Protein 3G46 (pdb70)

GO terms:
  GO:0042802 identical protein binding (F, IPI)

Organism: Anadara inaequivalvis (NCBI:txid2784303)

InterPro domains:
  IPR000971 Globin [PF00042] (36-146)
  IPR000971 Globin [PS01033] (9-146)
  IPR009050 Globin-like superfamily [SSF46458] (4-146)
  IPR012292 Globin/Protoglobin [G3DSA:1.10.490.10] (1-146)
  IPR044399 Myoglobin-like, M family globin domain [cd01040] (18-146)
  IPR050532 Globin-like Oxygen Transporters [PTHR46458] (8-143)

Foldseek 3Di:
DCLLVLLVVCDPVLLVLLVVLCVPLVVCQQVLLLLLVVVLCVVPVVCVVLVPVQPDSPVGSVRPSSSVVSSVVSVLSVLLSVCSVPSVSNLVSLLVVLVVVVVSVAALVNLLSSLVSVQVSSVVVPHHPSSSVSVSSSSVSSNVND/DALLVLLVPQDPVLLVLLVVLCVPLVVCQQVLLLLLQCVLCVPPVVCVVLVCVQPDSNPTSPRVSSSVVSSVVSVLSVQLSVCSVPSVSNLVSLLVVLVVQVVSVQALVNLLSSLVSVQVSSVVVPNHDVSSVSVSSSSVSSNSND

Structure (mmCIF, N/CA/C/O backbone):
data_3G46
#
_entry.id   3G46
#
_cell.length_a   92.536
_cell.length_b   43.487
_cell.length_c   82.853
_cell.angle_alpha   90.00
_cell.angle_beta   122.25
_cell.angle_gamma   90.00
#
_symmetry.space_group_name_H-M   'C 1 2 1'
#
loop_
_entity.id
_entity.type
_entity.pdbx_description
1 polymer Globin-1
2 non-polymer 'PROTOPORPHYRIN IX CONTAINING FE'
3 non-polymer 'CARBON MONOXIDE'
4 non-polymer XENON
5 water water
#
loop_
_atom_site.group_PDB
_atom_site.id
_atom_site.type_symbol
_atom_site.label_atom_id
_atom_site.label_alt_id
_atom_site.label_comp_id
_atom_site.label_asym_id
_atom_site.label_entity_id
_atom_site.label_seq_id
_atom_site.pdbx_PDB_ins_code
_atom_site.Cartn_x
_atom_site.Cartn_y
_atom_site.Cartn_z
_atom_site.occupancy
_atom_site.B_iso_or_equiv
_atom_site.auth_seq_id
_atom_site.auth_comp_id
_atom_site.auth_asym_id
_atom_site.auth_atom_id
_atom_site.pdbx_PDB_model_num
ATOM 1 N N . PRO A 1 1 ? 40.416 -23.452 18.744 1.00 25.96 1 PRO A N 1
ATOM 2 C CA . PRO A 1 1 ? 40.207 -22.310 19.642 1.00 22.32 1 PRO A CA 1
ATOM 3 C C . PRO A 1 1 ? 39.583 -22.746 20.968 1.00 19.19 1 PRO A C 1
ATOM 4 O O . PRO A 1 1 ? 38.980 -23.814 21.065 1.00 26.24 1 PRO A O 1
ATOM 8 N N . SER A 1 2 ? 39.732 -21.897 21.991 1.00 21.42 2 SER A N 1
ATOM 9 C CA . SER A 1 2 ? 39.124 -22.139 23.307 1.00 22.60 2 SER A CA 1
ATOM 10 C C . SER A 1 2 ? 38.402 -20.921 23.874 1.00 20.60 2 SER A C 1
ATOM 11 O O . SER A 1 2 ? 38.505 -20.575 25.059 1.00 26.30 2 SER A O 1
ATOM 14 N N . VAL A 1 3 ? 37.634 -20.221 23.055 1.00 20.26 3 VAL A N 1
ATOM 15 C CA . VAL A 1 3 ? 36.939 -18.987 23.419 1.00 18.29 3 VAL A CA 1
ATOM 16 C C . VAL A 1 3 ? 35.758 -19.195 24.357 1.00 18.02 3 VAL A C 1
ATOM 17 O O . VAL A 1 3 ? 35.541 -18.431 25.311 1.00 19.74 3 VAL A O 1
ATOM 21 N N . TYR A 1 4 ? 34.943 -20.229 24.143 1.00 17.76 4 TYR A N 1
ATOM 22 C CA . TYR A 1 4 ? 33.752 -20.397 24.991 1.00 17.56 4 TYR A CA 1
ATOM 23 C C . TYR A 1 4 ? 34.159 -20.791 26.398 1.00 18.23 4 TYR A C 1
ATOM 24 O O . TYR A 1 4 ? 33.512 -20.404 27.384 1.00 18.91 4 TYR A O 1
ATOM 33 N N A ASP A 1 5 ? 35.221 -21.553 26.628 0.49 17.84 5 ASP A N 1
ATOM 34 N N B ASP A 1 5 ? 35.238 -21.572 26.497 0.51 18.07 5 ASP A N 1
ATOM 35 C CA A ASP A 1 5 ? 35.486 -21.795 28.062 0.49 20.41 5 ASP A CA 1
ATOM 36 C CA B ASP A 1 5 ? 35.859 -21.948 27.769 0.51 14.73 5 ASP A CA 1
ATOM 37 C C A ASP A 1 5 ? 35.998 -20.536 28.736 0.49 19.56 5 ASP A C 1
ATOM 38 C C B ASP A 1 5 ? 36.431 -20.731 28.489 0.51 13.90 5 ASP A C 1
ATOM 39 O O A ASP A 1 5 ? 35.717 -20.282 29.908 0.49 18.04 5 ASP A O 1
ATOM 40 O O B ASP A 1 5 ? 36.389 -20.669 29.720 0.51 13.38 5 ASP A O 1
ATOM 49 N N A ALA A 1 6 ? 36.764 -19.726 27.994 0.49 18.88 6 ALA A N 1
ATOM 50 N N B ALA A 1 6 ? 36.963 -19.737 27.776 0.51 15.97 6 ALA A N 1
ATOM 51 C CA A ALA A 1 6 ? 37.265 -18.481 28.578 0.49 18.06 6 ALA A CA 1
ATOM 52 C CA B ALA A 1 6 ? 37.345 -18.480 28.418 0.51 15.27 6 ALA A CA 1
ATOM 53 C C A ALA A 1 6 ? 36.076 -17.649 29.034 0.49 19.90 6 ALA A C 1
ATOM 54 C C B ALA A 1 6 ? 36.114 -17.759 28.956 0.51 14.66 6 ALA A C 1
ATOM 55 O O A ALA A 1 6 ? 36.049 -17.031 30.099 0.49 15.52 6 ALA A O 1
ATOM 56 O O B ALA A 1 6 ? 36.099 -17.282 30.093 0.51 16.90 6 ALA A O 1
ATOM 59 N N . ALA A 1 7 ? 35.053 -17.653 28.166 1.00 17.21 7 ALA A N 1
ATOM 60 C CA . ALA A 1 7 ? 33.836 -16.958 28.582 1.00 17.65 7 ALA A CA 1
ATOM 61 C C . ALA A 1 7 ? 33.251 -17.630 29.820 1.00 17.48 7 ALA A C 1
ATOM 62 O O . ALA A 1 7 ? 32.664 -16.925 30.639 1.00 17.52 7 ALA A O 1
ATOM 64 N N . ALA A 1 8 ? 33.397 -18.935 29.978 1.00 18.61 8 ALA A N 1
ATOM 65 C CA . ALA A 1 8 ? 32.812 -19.631 31.123 1.00 19.55 8 ALA A CA 1
ATOM 66 C C . ALA A 1 8 ? 33.476 -19.249 32.440 1.00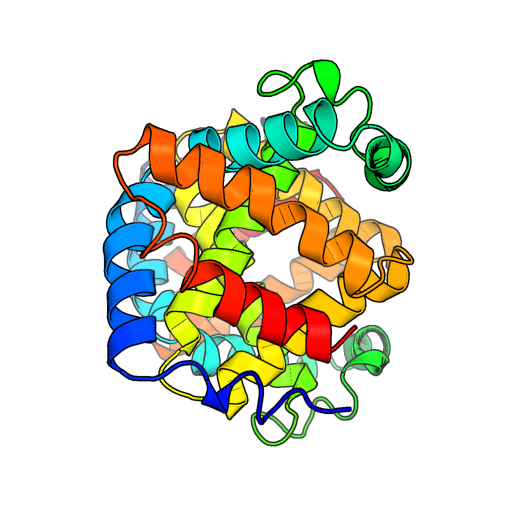 19.56 8 ALA A C 1
ATOM 67 O O . ALA A 1 8 ? 32.956 -19.537 33.524 1.00 22.84 8 ALA A O 1
ATOM 69 N N . GLN A 1 9 ? 34.633 -18.597 32.380 1.00 18.11 9 GLN A N 1
ATOM 70 C CA . GLN A 1 9 ? 35.333 -18.131 33.570 1.00 17.75 9 GLN A CA 1
ATOM 71 C C . GLN A 1 9 ? 34.677 -16.891 34.178 1.00 15.79 9 GLN A C 1
ATOM 72 O O . GLN A 1 9 ? 34.983 -16.476 35.303 1.00 16.43 9 GLN A O 1
ATOM 78 N N . LEU A 1 10 ? 33.760 -16.280 33.430 1.00 15.15 10 LEU A N 1
ATOM 79 C CA . LEU A 1 10 ? 33.051 -15.109 33.964 1.00 13.75 10 LEU A CA 1
ATOM 80 C C . LEU A 1 10 ? 31.865 -15.551 34.822 1.00 15.96 10 LEU A C 1
ATOM 81 O O . LEU A 1 10 ? 30.703 -15.484 34.416 1.00 17.41 10 LEU A O 1
ATOM 86 N N . THR A 1 11 ? 32.212 -16.008 36.020 1.00 16.06 11 THR A N 1
ATOM 87 C CA . THR A 1 11 ? 31.292 -16.423 37.058 1.00 16.59 11 THR A CA 1
ATOM 88 C C . THR A 1 11 ? 30.474 -15.263 37.595 1.00 14.97 11 THR A C 1
ATOM 89 O O . THR A 1 11 ? 30.780 -14.108 37.317 1.00 13.72 11 THR A O 1
ATOM 93 N N . ALA A 1 12 ? 29.432 -15.555 38.377 1.00 15.92 12 ALA A N 1
ATOM 94 C CA . ALA A 1 12 ? 28.674 -14.473 39.007 1.00 16.48 12 ALA A CA 1
ATOM 95 C C . ALA A 1 12 ? 29.574 -13.522 39.784 1.00 14.59 12 ALA A C 1
ATOM 96 O O . ALA A 1 12 ? 29.393 -12.302 39.710 1.00 14.86 12 ALA A O 1
ATOM 98 N N . ASP A 1 13 ? 30.553 -14.022 40.537 1.00 15.53 13 ASP A N 1
ATOM 99 C CA . ASP A 1 13 ? 31.404 -13.139 41.334 1.00 15.03 13 ASP A CA 1
ATOM 100 C C . ASP A 1 13 ? 32.265 -12.251 40.437 1.00 13.74 13 ASP A C 1
ATOM 101 O O . ASP A 1 13 ? 32.432 -11.065 40.717 1.00 13.88 13 ASP A O 1
ATOM 106 N N . VAL A 1 14 ? 32.806 -12.818 39.370 1.00 13.48 14 VAL A N 1
ATOM 107 C CA . VAL A 1 14 ? 33.615 -12.045 38.425 1.00 12.55 14 VAL A CA 1
ATOM 108 C C . VAL A 1 14 ? 32.757 -10.993 37.729 1.00 11.26 14 VAL A C 1
ATOM 109 O O . VAL A 1 14 ? 33.170 -9.833 37.608 1.00 12.13 14 VAL A O 1
ATOM 113 N N . LYS A 1 15 ? 31.569 -11.366 37.267 1.00 11.49 15 LYS A N 1
ATOM 114 C CA . LYS A 1 15 ? 30.680 -10.408 36.609 1.00 11.69 15 LYS A CA 1
ATOM 115 C C . LYS A 1 15 ? 30.349 -9.246 37.539 1.00 11.83 15 LYS A C 1
ATOM 116 O O . LYS A 1 15 ? 30.315 -8.093 37.096 1.00 11.89 15 LYS A O 1
ATOM 122 N N . LYS A 1 16 ? 30.092 -9.558 38.813 1.00 12.47 16 LYS A N 1
ATOM 123 C CA . LYS A 1 16 ? 29.759 -8.487 39.756 1.00 12.99 16 LYS A CA 1
ATOM 124 C C . LYS A 1 16 ? 30.930 -7.527 39.903 1.00 12.64 16 LYS A C 1
ATOM 125 O O . LYS A 1 16 ? 30.757 -6.301 39.920 1.00 13.34 16 LYS A O 1
ATOM 131 N N . ASP A 1 17 ? 32.150 -8.062 40.010 1.00 12.44 17 ASP A N 1
ATOM 132 C CA . ASP A 1 17 ? 33.308 -7.179 40.126 1.00 12.59 17 ASP A CA 1
ATOM 133 C C . ASP A 1 17 ? 33.507 -6.333 38.872 1.00 11.05 17 ASP A C 1
ATOM 134 O O . ASP A 1 17 ? 33.889 -5.151 38.965 1.00 11.28 17 ASP A O 1
ATOM 139 N N . LEU A 1 18 ? 33.270 -6.889 37.688 1.00 10.74 18 LEU A N 1
ATOM 140 C CA . LEU A 1 18 ? 33.308 -6.117 36.446 1.00 10.55 18 LEU A CA 1
ATOM 141 C C . LEU A 1 18 ? 32.278 -4.999 36.450 1.00 10.14 18 LEU A C 1
ATOM 142 O O . LEU A 1 18 ? 32.601 -3.851 36.128 1.00 10.44 18 LEU A O 1
ATOM 147 N N . ARG A 1 19 ? 31.034 -5.318 36.817 1.00 10.54 19 ARG A N 1
ATOM 148 C CA . ARG A 1 19 ? 29.992 -4.291 36.807 1.00 11.12 19 ARG A CA 1
ATOM 149 C C . ARG A 1 19 ? 30.269 -3.198 37.828 1.00 11.65 19 ARG A C 1
ATOM 150 O O . ARG A 1 19 ? 30.079 -2.012 37.558 1.00 12.17 19 ARG A O 1
ATOM 165 N N . ASP A 1 20 ? 30.724 -3.579 39.023 1.00 12.09 20 ASP A N 1
ATOM 166 C CA . ASP A 1 20 ? 30.911 -2.619 40.109 1.00 12.76 20 ASP A CA 1
ATOM 167 C C . ASP A 1 20 ? 32.036 -1.653 39.770 1.00 12.18 20 ASP A C 1
ATOM 168 O O . ASP A 1 20 ? 31.955 -0.444 40.000 1.00 13.82 20 ASP A O 1
ATOM 173 N N . SER A 1 21 ? 33.131 -2.176 39.211 1.00 11.40 21 SER A N 1
ATOM 174 C CA . SER A 1 21 ? 34.221 -1.282 38.803 1.00 11.07 21 SER A CA 1
ATOM 175 C C . SER A 1 21 ? 33.838 -0.499 37.552 1.00 10.60 21 SER A C 1
ATOM 176 O O . SER A 1 21 ? 34.196 0.678 37.448 1.00 11.37 21 SER A O 1
ATOM 179 N N . TRP A 1 22 ? 33.136 -1.094 36.597 1.00 10.89 22 TRP A N 1
ATOM 180 C CA . TRP A 1 22 ? 32.742 -0.339 35.405 1.00 10.79 22 TRP A CA 1
ATOM 181 C C . TRP A 1 22 ? 31.826 0.829 35.741 1.00 10.65 22 TRP A C 1
ATOM 182 O O . TRP A 1 22 ? 31.864 1.856 35.063 1.00 11.06 22 TRP A O 1
ATOM 193 N N . LYS A 1 23 ? 31.005 0.693 36.784 1.00 12.23 23 LYS A N 1
ATOM 194 C CA . LYS A 1 23 ? 30.145 1.822 37.159 1.00 12.70 23 LYS A CA 1
ATOM 195 C C . LYS A 1 23 ? 30.945 3.099 37.373 1.00 12.22 23 LYS A C 1
ATOM 196 O O . LYS A 1 23 ? 30.533 4.199 37.046 1.00 13.99 23 LYS A O 1
ATOM 202 N N . VAL A 1 24 ? 32.139 2.933 37.949 1.00 11.92 24 VAL A N 1
ATOM 203 C CA . VAL A 1 24 ? 33.033 4.077 38.143 1.00 12.41 24 VAL A CA 1
ATOM 204 C C . VAL A 1 24 ? 33.857 4.360 36.892 1.00 11.66 24 VAL A C 1
ATOM 205 O O . VAL A 1 24 ? 33.873 5.500 36.409 1.00 12.90 24 VAL A O 1
ATOM 209 N N . ILE A 1 25 ? 34.549 3.375 36.330 1.00 11.75 25 ILE A N 1
ATOM 210 C CA . ILE A 1 25 ? 35.439 3.672 35.205 1.00 12.41 25 ILE A CA 1
ATOM 211 C C . ILE A 1 25 ? 34.655 4.181 34.002 1.00 11.80 25 ILE A C 1
ATOM 212 O O . ILE A 1 25 ? 35.078 5.124 33.328 1.00 12.34 25 ILE A O 1
ATOM 217 N N . GLY A 1 26 ? 33.505 3.579 33.718 1.00 12.01 26 GLY A N 1
ATOM 218 C CA . GLY A 1 26 ? 32.743 3.988 32.542 1.00 13.21 26 GLY A CA 1
ATOM 219 C C . GLY A 1 26 ? 31.995 5.294 32.718 1.00 14.23 26 GLY A C 1
ATOM 220 O O . GLY A 1 26 ? 31.342 5.768 31.783 1.00 16.98 26 GLY A O 1
ATOM 221 N N . SER A 1 27 ? 32.073 5.902 33.899 1.00 13.94 27 SER A N 1
ATOM 222 C CA . SER A 1 27 ? 31.458 7.209 34.101 1.00 15.65 27 SER A CA 1
ATOM 223 C C . SER A 1 27 ? 32.338 8.329 33.558 1.00 14.54 27 SER A C 1
ATOM 224 O O . SER A 1 27 ? 31.896 9.485 33.519 1.00 17.75 27 SER A O 1
ATOM 227 N N . ASP A 1 28 ? 33.559 8.012 33.143 1.00 13.69 28 ASP A N 1
ATOM 228 C CA . ASP A 1 28 ? 34.413 9.006 32.490 1.00 13.03 28 ASP A CA 1
ATOM 229 C C . ASP A 1 28 ? 35.144 8.317 31.333 1.00 11.80 28 ASP A C 1
ATOM 230 O O . ASP A 1 28 ? 36.327 7.995 31.384 1.00 12.41 28 ASP A O 1
ATOM 235 N N . LYS A 1 29 ? 34.384 8.080 30.258 1.00 12.76 29 LYS A N 1
ATOM 236 C CA . LYS A 1 29 ? 34.951 7.292 29.161 1.00 11.81 29 LYS A CA 1
ATOM 237 C C . LYS A 1 29 ? 36.084 8.034 28.475 1.00 11.64 29 LYS A C 1
ATOM 238 O O . LYS A 1 29 ? 37.112 7.442 28.140 1.00 12.66 29 LYS A O 1
ATOM 244 N N . LYS A 1 30 ? 35.931 9.333 28.245 1.00 12.46 30 LYS A N 1
ATOM 245 C CA . LYS A 1 30 ? 36.986 10.111 27.603 1.00 12.62 30 LYS A CA 1
ATOM 246 C C . LYS A 1 30 ? 38.270 10.108 28.412 1.00 12.15 30 LYS A C 1
ATOM 247 O O . LYS A 1 30 ? 39.364 9.786 27.951 1.00 12.93 30 LYS A O 1
ATOM 253 N N . GLY A 1 31 ? 38.152 10.483 29.685 1.00 12.98 31 GLY A N 1
ATOM 254 C CA . GLY A 1 31 ? 39.311 10.575 30.555 1.00 13.31 31 GLY A CA 1
ATOM 255 C C . GLY A 1 31 ? 39.982 9.241 30.800 1.00 11.68 31 GLY A C 1
ATOM 256 O O . GLY A 1 31 ? 41.210 9.093 30.702 1.00 12.07 31 GLY A O 1
ATOM 257 N N . ASN A 1 32 ? 39.195 8.210 31.136 1.00 11.65 32 ASN A N 1
ATOM 258 C CA . ASN A 1 32 ? 39.787 6.909 31.454 1.00 11.20 32 ASN A CA 1
ATOM 259 C C . ASN A 1 32 ? 40.216 6.178 30.183 1.00 10.78 32 ASN A C 1
ATOM 260 O O . ASN A 1 32 ? 41.182 5.414 30.255 1.00 10.72 32 ASN A O 1
ATOM 265 N N . GLY A 1 33 ? 39.539 6.395 29.068 1.00 10.65 33 GLY A N 1
ATOM 266 C CA . GLY A 1 33 ? 39.997 5.792 27.833 1.00 10.64 33 GLY A CA 1
ATOM 267 C C . GLY A 1 33 ? 41.332 6.336 27.367 1.00 10.12 33 GLY A C 1
ATOM 268 O O . GLY A 1 33 ? 42.234 5.575 26.979 1.00 10.67 33 GLY A O 1
ATOM 269 N N . VAL A 1 34 ? 41.475 7.656 27.398 1.00 10.18 34 VAL A N 1
ATOM 270 C CA . VAL A 1 34 ? 42.770 8.232 27.017 1.00 10.79 34 VAL A CA 1
ATOM 271 C C . VAL A 1 34 ? 43.830 7.801 28.024 1.00 10.64 34 VAL A C 1
ATOM 272 O O . VAL A 1 34 ? 44.953 7.506 27.603 1.00 11.87 34 VAL A O 1
ATOM 276 N N . ALA A 1 35 ? 43.510 7.752 29.318 1.00 11.34 35 ALA A N 1
ATOM 277 C CA . ALA A 1 35 ? 44.498 7.285 30.296 1.00 11.91 35 ALA A CA 1
ATOM 278 C C . ALA A 1 35 ? 44.935 5.855 30.007 1.00 11.70 35 ALA A C 1
ATOM 279 O O . ALA A 1 35 ? 46.111 5.500 30.131 1.00 11.86 35 ALA A O 1
ATOM 281 N N . LEU A 1 36 ? 44.006 4.993 29.614 1.00 11.41 36 LEU A N 1
ATOM 282 C CA . LEU A 1 36 ? 44.359 3.609 29.304 1.00 11.17 36 LEU A CA 1
ATOM 283 C C . LEU A 1 36 ? 45.346 3.573 28.146 1.00 10.54 36 LEU A C 1
ATOM 284 O O . LEU A 1 36 ? 46.351 2.876 28.174 1.00 10.73 36 LEU A O 1
ATOM 293 N N . MET A 1 37 ? 45.063 4.349 27.102 1.00 10.20 37 MET A N 1
ATOM 294 C CA . MET A 1 37 ? 45.943 4.373 25.931 1.00 10.56 37 MET A CA 1
ATOM 295 C C . MET A 1 37 ? 47.292 5.009 26.209 1.00 10.69 37 MET A C 1
ATOM 296 O O . MET A 1 37 ? 48.325 4.462 25.805 1.00 11.54 37 MET A O 1
ATOM 305 N N . THR A 1 38 ? 47.312 6.148 26.889 1.00 11.48 38 THR A N 1
ATOM 306 C CA . THR A 1 38 ? 48.617 6.765 27.154 1.00 12.35 38 THR A CA 1
ATOM 307 C C . THR A 1 38 ? 49.447 5.838 28.030 1.00 11.51 38 THR A C 1
ATOM 308 O O . THR A 1 38 ? 50.669 5.778 27.907 1.00 12.55 38 THR A O 1
ATOM 312 N N . THR A 1 39 ? 48.818 5.088 28.931 1.00 11.70 39 THR A N 1
ATOM 313 C CA . THR A 1 39 ? 49.554 4.152 29.785 1.00 12.20 39 THR A CA 1
ATOM 314 C C . THR A 1 39 ? 50.071 2.976 28.971 1.00 11.89 39 THR A C 1
ATOM 315 O O . THR A 1 39 ? 51.207 2.531 29.139 1.00 13.11 39 THR A O 1
ATOM 319 N N . LEU A 1 40 ? 49.258 2.443 28.073 1.00 11.45 40 LEU A N 1
ATOM 320 C CA . LEU A 1 40 ? 49.730 1.409 27.157 1.00 11.14 40 LEU A CA 1
ATOM 321 C C . LEU A 1 40 ? 50.952 1.889 26.383 1.00 11.33 40 LEU A C 1
ATOM 322 O O . LEU A 1 40 ? 51.951 1.162 26.303 1.00 12.46 40 LEU A O 1
ATOM 327 N N . PHE A 1 41 ? 50.872 3.091 25.815 1.00 11.69 41 PHE A N 1
ATOM 328 C CA . PHE A 1 41 ? 51.984 3.547 24.978 1.00 12.38 41 PHE A CA 1
ATOM 329 C C . PHE A 1 41 ? 53.242 3.805 25.805 1.00 13.53 41 PHE A C 1
ATOM 330 O O . PHE A 1 41 ? 54.339 3.508 25.331 1.00 15.85 41 PHE A O 1
ATOM 338 N N . ALA A 1 42 ? 53.088 4.345 27.002 1.00 15.90 42 ALA A N 1
ATOM 339 C CA . ALA A 1 42 ? 54.234 4.714 27.823 1.00 20.42 42 ALA A CA 1
ATOM 340 C C . ALA A 1 42 ? 54.953 3.468 28.329 1.00 17.72 42 ALA A C 1
ATOM 341 O O . ALA A 1 42 ? 56.177 3.454 28.423 1.00 21.34 42 ALA A O 1
ATOM 343 N N . ASP A 1 43 ? 54.155 2.449 28.645 1.00 16.58 43 ASP A N 1
ATOM 344 C CA . ASP A 1 43 ? 54.734 1.264 29.264 1.00 17.09 43 ASP A CA 1
ATOM 345 C C . ASP A 1 43 ? 55.024 0.161 28.265 1.00 15.53 43 ASP A C 1
ATOM 346 O O . ASP A 1 43 ? 55.702 -0.818 28.581 1.00 15.96 43 ASP A O 1
ATOM 351 N N . ASN A 1 44 ? 54.523 0.277 27.051 1.00 13.53 44 ASN A N 1
ATOM 352 C CA . ASN A 1 44 ? 54.720 -0.721 26.011 1.00 12.50 44 ASN A CA 1
ATOM 353 C C . ASN A 1 44 ? 54.978 -0.014 24.685 1.00 11.54 44 ASN A C 1
ATOM 354 O O . ASN A 1 44 ? 54.206 -0.087 23.740 1.00 11.79 44 ASN A O 1
ATOM 363 N N . GLN A 1 45 ? 56.110 0.691 24.638 1.00 11.93 45 GLN A N 1
ATOM 364 C CA . GLN A 1 45 ? 56.403 1.559 23.504 1.00 12.87 45 GLN A CA 1
ATOM 365 C C . GLN A 1 45 ? 56.509 0.779 22.199 1.00 11.76 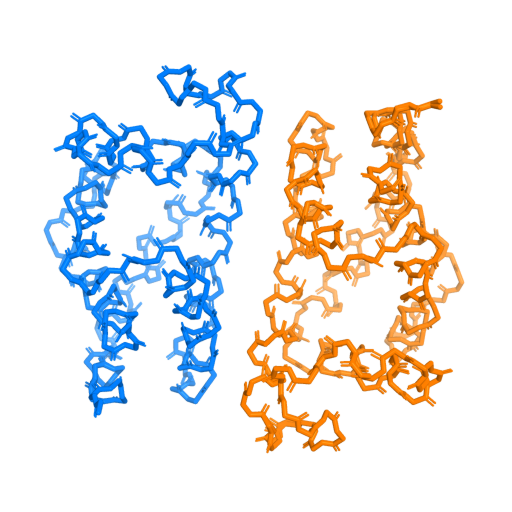45 GLN A C 1
ATOM 366 O O . GLN A 1 45 ? 56.315 1.372 21.136 1.00 13.11 45 GLN A O 1
ATOM 372 N N . GLU A 1 46 ? 56.802 -0.511 22.276 1.00 11.48 46 GLU A N 1
ATOM 373 C CA . GLU A 1 46 ? 56.909 -1.349 21.078 1.00 11.71 46 GLU A CA 1
ATOM 374 C C . GLU A 1 46 ? 55.556 -1.606 20.414 1.00 11.68 46 GLU A C 1
ATOM 375 O O . GLU A 1 46 ? 55.536 -2.236 19.350 1.00 13.42 46 GLU A O 1
ATOM 381 N N . THR A 1 47 ? 54.467 -1.143 21.008 1.00 10.52 47 THR A N 1
ATOM 382 C CA . THR A 1 47 ? 53.153 -1.254 20.406 1.00 11.01 47 THR A CA 1
ATOM 383 C C . THR A 1 47 ? 52.741 0.027 19.677 1.00 10.57 47 THR A C 1
ATOM 384 O O . THR A 1 47 ? 51.745 0.024 18.956 1.00 11.42 47 THR A O 1
ATOM 388 N N . ILE A 1 48 ? 53.481 1.127 19.843 1.00 11.37 48 ILE A N 1
ATOM 389 C CA . ILE A 1 48 ? 53.022 2.407 19.291 1.00 11.63 48 ILE A CA 1
ATOM 390 C C . ILE A 1 48 ? 52.922 2.385 17.774 1.00 11.49 48 ILE A C 1
ATOM 391 O O . ILE A 1 48 ? 52.019 2.994 17.212 1.00 11.88 48 ILE A O 1
ATOM 396 N N . GLY A 1 49 ? 53.839 1.688 17.106 1.00 12.31 49 GLY A N 1
ATOM 397 C CA . GLY A 1 49 ? 53.829 1.628 15.657 1.00 12.23 49 GLY A CA 1
ATOM 398 C C . GLY A 1 49 ? 52.513 1.175 15.060 1.00 11.70 49 GLY A C 1
ATOM 399 O O . GLY A 1 49 ? 52.101 1.611 13.980 1.00 13.80 49 GLY A O 1
ATOM 400 N N . TYR A 1 50 ? 51.811 0.281 15.752 1.00 11.01 50 TYR A N 1
ATOM 401 C CA . TYR A 1 50 ? 50.539 -0.202 15.249 1.00 10.78 50 TYR A CA 1
ATOM 402 C C . TYR A 1 50 ? 49.476 0.887 15.114 1.00 10.77 50 TYR A C 1
ATOM 403 O O . TYR A 1 50 ? 48.529 0.743 14.343 1.00 11.14 50 TYR A O 1
ATOM 412 N N . PHE A 1 51 ? 49.661 1.958 15.884 1.00 10.97 51 PHE A N 1
ATOM 413 C CA . PHE A 1 51 ? 48.678 3.026 15.978 1.00 10.95 51 PHE A CA 1
ATOM 414 C C . PHE A 1 51 ? 48.988 4.221 15.077 1.00 11.82 51 PHE A C 1
ATOM 415 O O . PHE A 1 51 ? 48.485 5.325 15.316 1.00 13.23 51 PHE A O 1
ATOM 423 N N . LYS A 1 52 ? 49.800 4.016 14.047 1.00 12.18 52 LYS A N 1
ATOM 424 C CA . LYS A 1 52 ? 50.235 5.148 13.217 1.00 14.33 52 LYS A CA 1
ATOM 425 C C . LYS A 1 52 ? 49.065 5.917 12.611 1.00 12.99 52 LYS A C 1
ATOM 426 O O . LYS A 1 52 ? 49.278 7.103 12.337 1.00 15.06 52 LYS A O 1
ATOM 432 N N . ARG A 1 53 ? 47.893 5.349 12.394 1.00 12.66 53 ARG A N 1
ATOM 433 C CA . ARG A 1 53 ? 46.786 6.137 11.834 1.00 12.35 53 ARG A CA 1
ATOM 434 C C . ARG A 1 53 ? 46.451 7.308 12.750 1.00 12.80 53 ARG A C 1
ATOM 435 O O . ARG A 1 53 ? 45.979 8.357 12.322 1.00 14.62 53 ARG A O 1
ATOM 443 N N . LEU A 1 54 ? 46.700 7.140 14.049 1.00 12.62 54 LEU A N 1
ATOM 444 C CA . LEU A 1 54 ? 46.286 8.166 15.002 1.00 13.72 54 LEU A CA 1
ATOM 445 C C . LEU A 1 54 ? 47.246 9.338 15.072 1.00 15.04 54 LEU A C 1
ATOM 446 O O . LEU A 1 54 ? 46.976 10.324 15.765 1.00 16.01 54 LEU A O 1
ATOM 451 N N . GLY A 1 55 ? 48.377 9.283 14.376 1.00 15.74 55 GLY A N 1
ATOM 452 C CA . GLY A 1 55 ? 49.353 10.362 14.405 1.00 17.10 55 GLY A CA 1
ATOM 453 C C . GLY A 1 55 ? 50.235 10.320 15.632 1.00 16.78 55 GLY A C 1
ATOM 454 O O . GLY A 1 55 ? 50.704 9.257 16.037 1.00 24.53 55 GLY A O 1
ATOM 455 N N . ASP A 1 56 ? 50.475 11.470 16.245 1.00 18.02 56 ASP A N 1
ATOM 456 C CA . ASP A 1 56 ? 51.408 11.542 17.360 1.00 20.23 56 ASP A CA 1
ATOM 457 C C . ASP A 1 56 ? 50.706 11.266 18.678 1.00 17.23 56 ASP A C 1
ATOM 458 O O . ASP A 1 56 ? 50.111 12.163 19.286 1.00 17.56 56 ASP A O 1
ATOM 463 N N . VAL A 1 57 ? 50.766 10.020 19.140 1.00 17.01 57 VAL A N 1
ATOM 464 C CA . VAL A 1 57 ? 49.970 9.647 20.315 1.00 16.19 57 VAL A CA 1
ATOM 465 C C . VAL A 1 57 ? 50.555 10.240 21.595 1.00 15.15 57 VAL A C 1
ATOM 466 O O . VAL A 1 57 ? 49.862 10.241 22.615 1.00 16.54 57 VAL A O 1
ATOM 470 N N . SER A 1 58 ? 51.791 10.742 21.551 1.00 16.38 58 SER A N 1
ATOM 471 C CA . SER A 1 58 ? 52.365 11.397 22.730 1.00 18.57 58 SER A CA 1
ATOM 472 C C . SER A 1 58 ? 51.559 12.633 23.126 1.00 16.23 58 SER A C 1
ATOM 473 O O . SER A 1 58 ? 51.653 13.132 24.249 1.00 18.97 58 SER A O 1
ATOM 476 N N . GLN A 1 59 ? 50.750 13.167 22.208 1.00 18.67 59 GLN A N 1
ATOM 477 C CA . GLN A 1 59 ? 49.941 14.340 22.487 1.00 17.06 59 GLN A CA 1
ATOM 478 C C . GLN A 1 59 ? 48.737 14.063 23.381 1.00 16.20 59 GLN A C 1
ATOM 479 O O . GLN A 1 59 ? 48.115 14.998 23.887 1.00 16.79 59 GLN A O 1
ATOM 485 N N . GLY A 1 60 ? 48.373 12.811 23.602 1.00 15.18 60 GLY A N 1
ATOM 486 C CA . GLY A 1 60 ? 47.302 12.486 24.533 1.00 15.42 60 GLY A CA 1
ATOM 487 C C . GLY A 1 60 ? 45.966 13.091 24.143 1.00 15.95 60 GLY A C 1
ATOM 488 O O . GLY A 1 60 ? 45.551 12.987 22.988 1.00 15.41 60 GLY A O 1
ATOM 489 N N . MET A 1 61 ? 45.289 13.712 25.098 1.00 17.24 61 MET A N 1
ATOM 490 C CA . MET A 1 61 ? 43.918 14.193 24.966 1.00 16.71 61 MET A CA 1
ATOM 491 C C . MET A 1 61 ? 43.739 15.232 23.870 1.00 17.57 61 MET A C 1
ATOM 492 O O . MET A 1 61 ? 42.656 15.405 23.307 1.00 19.06 61 MET A O 1
ATOM 497 N N . ALA A 1 62 ? 44.822 15.939 23.562 1.00 16.10 62 ALA A N 1
ATOM 498 C CA . ALA A 1 62 ? 44.813 17.011 22.585 1.00 18.26 62 ALA A CA 1
ATOM 499 C C . ALA A 1 62 ? 44.817 16.455 21.163 1.00 17.36 62 ALA A C 1
ATOM 500 O O . ALA A 1 62 ? 44.520 17.178 20.213 1.00 25.40 62 ALA A O 1
ATOM 502 N N . ASN A 1 63 ? 45.153 15.179 21.018 1.00 15.75 63 ASN A N 1
ATOM 503 C CA . ASN A 1 63 ? 45.115 14.510 19.724 1.00 14.79 63 ASN A CA 1
ATOM 504 C C . ASN A 1 63 ? 43.706 14.007 19.446 1.00 14.07 63 ASN A C 1
ATOM 505 O O . ASN A 1 63 ? 43.238 13.061 20.080 1.00 14.35 63 ASN A O 1
ATOM 510 N N . ASP A 1 64 ? 43.023 14.638 18.501 1.00 14.62 64 ASP A N 1
ATOM 511 C CA . ASP A 1 64 ? 41.624 14.350 18.223 1.00 14.48 64 ASP A CA 1
ATOM 512 C C . ASP A 1 64 ? 41.409 12.901 17.796 1.00 13.16 64 ASP A C 1
ATOM 513 O O . ASP A 1 64 ? 40.464 12.247 18.230 1.00 12.49 64 ASP A O 1
ATOM 518 N N . LYS A 1 65 ? 42.285 12.378 16.926 1.00 13.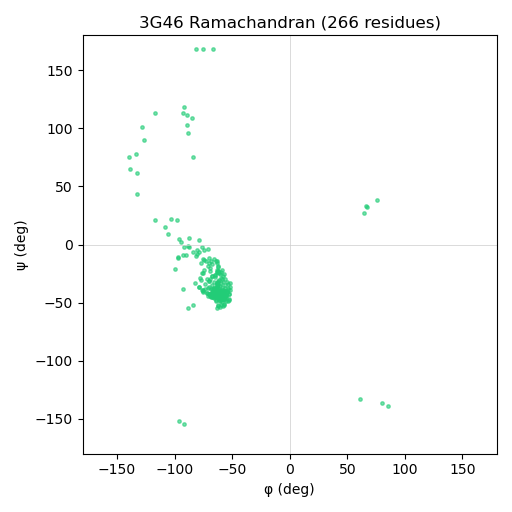33 65 LYS A N 1
ATOM 519 C CA . LYS A 1 65 ? 42.100 10.982 16.507 1.00 13.03 65 LYS A CA 1
ATOM 520 C C . LYS A 1 65 ? 42.326 10.049 17.692 1.00 11.26 65 LYS A C 1
ATOM 521 O O . LYS A 1 65 ? 41.605 9.059 17.840 1.00 11.41 65 LYS A O 1
ATOM 527 N N . LEU A 1 66 ? 43.304 10.337 18.531 1.00 11.84 66 LEU A N 1
ATOM 528 C CA . LEU A 1 66 ? 43.474 9.479 19.705 1.00 11.37 66 LEU A CA 1
ATOM 529 C C . LEU A 1 66 ? 42.269 9.582 20.631 1.00 10.84 66 LEU A C 1
ATOM 530 O O . LEU A 1 66 ? 41.826 8.569 21.187 1.00 10.75 66 LEU A O 1
ATOM 535 N N . ARG A 1 67 ? 41.739 10.796 20.802 1.00 11.48 67 ARG A N 1
ATOM 536 C CA . ARG A 1 67 ? 40.566 10.937 21.671 1.00 11.70 67 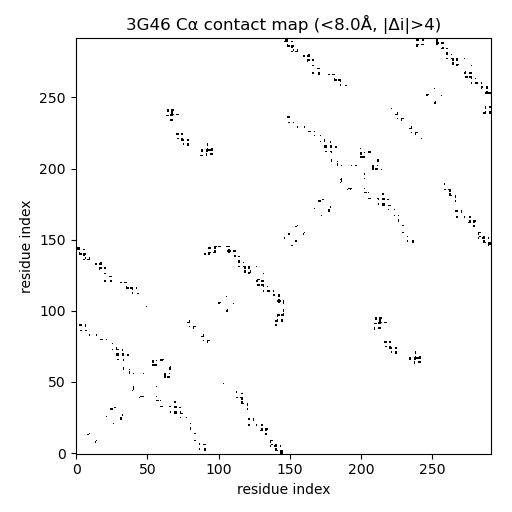ARG A CA 1
ATOM 537 C C . ARG A 1 67 ? 39.376 10.162 21.111 1.00 10.41 67 ARG A C 1
ATOM 538 O O . ARG A 1 67 ? 38.671 9.474 21.848 1.00 11.49 67 ARG A O 1
ATOM 546 N N . GLY A 1 68 ? 39.120 10.253 19.805 1.00 10.84 68 GLY A N 1
ATOM 547 C CA . GLY A 1 68 ? 38.023 9.529 19.184 1.00 10.65 68 GLY A CA 1
ATOM 548 C C . GLY A 1 68 ? 38.174 8.022 19.313 1.00 10.18 68 GLY A C 1
ATOM 549 O O . GLY A 1 68 ? 37.237 7.296 19.617 1.00 10.61 68 GLY A O 1
ATOM 550 N N . HIS A 1 69 ? 39.398 7.543 19.075 1.00 9.44 69 HIS A N 1
ATOM 551 C CA . HIS A 1 69 ? 39.726 6.143 19.254 1.00 9.23 69 HIS A CA 1
ATOM 552 C C . HIS A 1 69 ? 39.451 5.687 20.683 1.00 9.01 69 HIS A C 1
ATOM 553 O O . HIS A 1 69 ? 38.876 4.635 20.949 1.00 9.30 69 HIS A O 1
ATOM 560 N N . SER A 1 70 ? 39.911 6.501 21.642 1.00 9.06 70 SER A N 1
ATOM 561 C CA . SER A 1 70 ? 39.883 6.127 23.041 1.00 9.71 70 SER A CA 1
ATOM 562 C C . SER A 1 70 ? 38.460 6.075 23.601 1.00 9.68 70 SER A C 1
ATOM 563 O O . SER A 1 70 ? 38.092 5.164 24.331 1.00 10.25 70 SER A O 1
ATOM 566 N N . ILE A 1 71 ? 37.673 7.081 23.238 1.00 10.10 71 ILE A N 1
ATOM 567 C CA . ILE A 1 71 ? 36.251 7.049 23.599 1.00 10.20 71 ILE A CA 1
ATOM 568 C C . ILE A 1 71 ? 35.592 5.797 23.031 1.00 9.58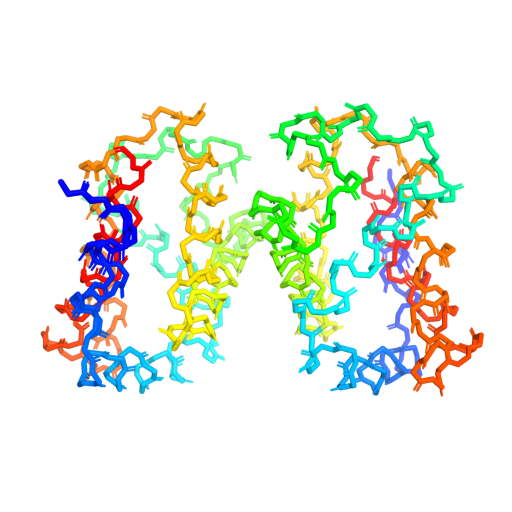 71 ILE A C 1
ATOM 569 O O . ILE A 1 71 ? 34.856 5.088 23.714 1.00 10.26 71 ILE A O 1
ATOM 574 N N . THR A 1 72 ? 35.858 5.518 21.749 1.00 9.66 72 THR A N 1
ATOM 575 C CA . THR A 1 72 ? 35.218 4.375 21.099 1.00 9.61 72 THR A CA 1
ATOM 576 C C . THR A 1 72 ? 35.646 3.060 21.743 1.00 9.27 72 THR A C 1
ATOM 577 O O . THR A 1 72 ? 34.826 2.140 21.876 1.00 9.72 72 THR A O 1
ATOM 581 N N . LEU A 1 73 ? 36.913 2.956 22.153 1.00 8.98 73 LEU A N 1
ATOM 582 C CA . LEU A 1 73 ? 37.365 1.760 22.876 1.00 8.93 73 LEU A CA 1
ATOM 583 C C . LEU A 1 73 ? 36.541 1.530 24.138 1.00 8.52 73 LEU A C 1
ATOM 584 O O . LEU A 1 73 ? 36.210 0.390 24.485 1.00 9.08 73 LEU A O 1
ATOM 589 N N . MET A 1 74 ? 36.222 2.618 24.836 1.00 8.82 74 MET A N 1
ATOM 590 C CA . MET A 1 74 ? 35.432 2.465 26.061 1.00 8.86 74 MET A CA 1
ATOM 591 C C . MET A 1 74 ? 34.015 1.992 25.771 1.00 8.90 74 MET A C 1
ATOM 592 O O . MET A 1 74 ? 33.402 1.343 26.641 1.00 9.88 74 MET A O 1
ATOM 597 N N . TYR A 1 75 ? 33.466 2.270 24.596 1.00 9.07 75 TYR A N 1
ATOM 598 C CA . TYR A 1 75 ? 32.172 1.702 24.213 1.00 9.33 75 TYR A CA 1
ATOM 599 C C . TYR A 1 75 ? 32.291 0.238 23.818 1.00 9.10 75 TYR A C 1
ATOM 600 O O . TYR A 1 75 ? 31.290 -0.479 23.930 1.00 9.73 75 TYR A O 1
ATOM 609 N N . ALA A 1 76 ? 33.454 -0.233 23.379 1.00 8.82 76 ALA A N 1
ATOM 610 C CA . ALA A 1 76 ? 33.641 -1.680 23.256 1.00 8.70 76 ALA A CA 1
ATOM 611 C C . ALA A 1 76 ? 33.539 -2.346 24.625 1.00 8.37 76 ALA A C 1
ATOM 612 O O . ALA A 1 76 ? 32.894 -3.377 24.794 1.00 9.01 76 ALA A O 1
ATOM 614 N N . LEU A 1 77 ? 34.190 -1.736 25.620 1.00 8.80 77 LEU A N 1
ATOM 615 C CA . LEU A 1 77 ? 34.080 -2.280 26.986 1.00 8.90 77 LEU A CA 1
ATOM 616 C C . LEU A 1 77 ? 32.646 -2.216 27.502 1.00 9.49 77 LEU A C 1
ATOM 617 O O . LEU A 1 77 ? 32.173 -3.175 28.123 1.00 10.19 77 LEU A O 1
ATOM 622 N N . GLN A 1 78 ? 31.942 -1.116 27.256 1.00 9.64 78 GLN A N 1
ATOM 623 C CA . GLN A 1 78 ? 30.542 -1.011 27.649 1.00 9.90 78 GLN A CA 1
ATOM 624 C C . GLN A 1 78 ? 29.703 -2.140 27.065 1.00 9.53 78 GLN A C 1
ATOM 625 O O . GLN A 1 78 ? 28.866 -2.759 27.726 1.00 10.35 78 GLN A O 1
ATOM 631 N N . ASN A 1 79 ? 29.943 -2.399 25.779 1.00 9.09 79 ASN A N 1
ATOM 632 C CA . ASN A 1 79 ? 29.284 -3.478 25.047 1.00 9.22 79 ASN A CA 1
ATOM 633 C C . ASN A 1 79 ? 29.543 -4.798 25.759 1.00 9.11 79 ASN A C 1
ATOM 634 O O . ASN A 1 79 ? 28.607 -5.554 26.075 1.00 9.66 79 ASN A O 1
ATOM 639 N N . PHE A 1 80 ? 30.814 -5.113 26.040 1.00 9.02 80 PHE A N 1
ATOM 640 C CA . 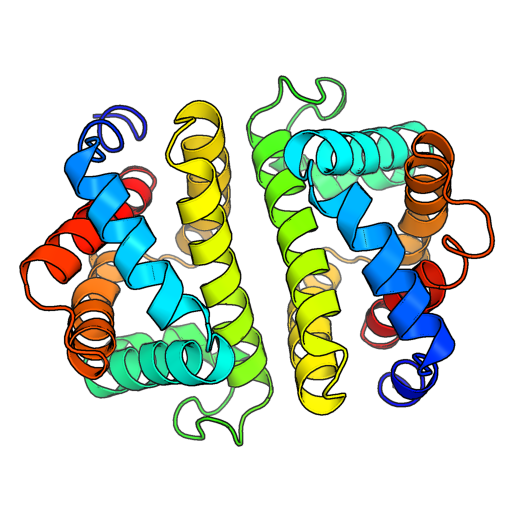PHE A 1 80 ? 31.091 -6.367 26.739 1.00 9.46 80 PHE A CA 1
ATOM 641 C C . PHE A 1 80 ? 30.360 -6.483 28.075 1.00 9.91 80 PHE A C 1
ATOM 642 O O . PHE A 1 80 ? 29.762 -7.521 28.384 1.00 10.68 80 PHE A O 1
ATOM 650 N N . ILE A 1 81 ? 30.403 -5.424 28.875 1.00 10.04 81 ILE A N 1
ATOM 651 C CA . ILE A 1 81 ? 29.714 -5.436 30.167 1.00 10.85 81 ILE A CA 1
ATOM 652 C C . ILE A 1 81 ? 28.229 -5.708 29.977 1.00 11.27 81 ILE A C 1
ATOM 653 O O . ILE A 1 81 ? 27.625 -6.488 30.712 1.00 12.96 81 ILE A O 1
ATOM 658 N N . ASP A 1 82 ? 27.618 -5.071 28.986 1.00 10.80 82 ASP A N 1
ATOM 659 C CA . ASP A 1 82 ? 26.189 -5.245 28.764 1.00 12.29 82 ASP A CA 1
ATOM 660 C C . ASP A 1 82 ? 25.850 -6.646 28.254 1.00 13.24 82 ASP A C 1
ATOM 661 O O . ASP A 1 82 ? 24.687 -7.036 28.396 1.00 18.03 82 ASP A O 1
ATOM 666 N N . GLN A 1 83 ? 26.797 -7.393 27.690 1.00 12.35 83 GLN A N 1
ATOM 667 C CA . GLN A 1 83 ? 26.534 -8.741 27.203 1.00 13.90 83 GLN A CA 1
ATOM 668 C C . GLN A 1 83 ? 26.902 -9.843 28.195 1.00 14.77 83 GLN A C 1
ATOM 669 O O . GLN A 1 83 ? 26.818 -11.028 27.865 1.00 17.54 83 GLN A O 1
ATOM 675 N N . LEU A 1 84 ? 27.317 -9.522 29.411 1.00 16.34 84 LEU A N 1
ATOM 676 C CA . LEU A 1 84 ? 27.812 -10.577 30.299 1.00 20.00 84 LEU A CA 1
ATOM 677 C C . LEU A 1 84 ? 26.760 -11.635 30.626 1.00 26.13 84 LEU A C 1
ATOM 678 O O . LEU A 1 84 ? 27.150 -12.766 30.955 1.00 35.39 84 LEU A O 1
ATOM 683 N N . ASP A 1 85 ? 25.471 -11.334 30.552 1.00 28.23 85 ASP A N 1
ATOM 684 C CA . ASP A 1 85 ? 24.411 -12.280 30.866 1.00 31.78 85 ASP A CA 1
ATOM 685 C C . ASP A 1 85 ? 24.362 -13.469 29.903 1.00 28.33 85 ASP A C 1
ATOM 686 O O . ASP A 1 85 ? 23.917 -14.549 30.281 1.00 26.66 85 ASP A O 1
ATOM 691 N N . ASN A 1 86 ? 24.812 -13.263 28.682 1.00 21.85 86 ASN A N 1
ATOM 692 C CA . ASN A 1 86 ? 24.486 -14.137 27.563 1.00 19.95 86 ASN A CA 1
ATOM 693 C C . ASN A 1 86 ? 25.770 -14.552 26.871 1.00 18.73 86 ASN A C 1
ATOM 694 O O . ASN A 1 86 ? 26.315 -13.755 26.106 1.00 17.84 86 ASN A O 1
ATOM 699 N N . PRO A 1 87 ? 26.285 -15.750 27.110 1.00 20.29 87 PRO A N 1
ATOM 700 C CA . PRO A 1 87 ? 27.581 -16.106 26.509 1.00 20.57 87 PRO A CA 1
ATOM 701 C C . PRO A 1 87 ? 27.561 -16.025 24.983 1.00 17.25 87 PRO A C 1
ATOM 702 O O . PRO A 1 87 ? 28.595 -15.627 24.427 1.00 17.44 87 PRO A O 1
ATOM 706 N N . ASP A 1 88 ? 26.466 -16.376 24.310 1.00 15.00 88 ASP A N 1
ATOM 707 C CA . ASP A 1 88 ? 26.475 -16.321 22.853 1.00 15.03 88 ASP A CA 1
ATOM 708 C C . ASP A 1 88 ? 26.637 -14.883 22.368 1.00 13.01 88 ASP A C 1
ATOM 709 O O . ASP A 1 88 ? 27.334 -14.619 21.384 1.00 12.93 88 ASP A O 1
ATOM 714 N N . ASP A 1 89 ? 25.977 -13.952 23.064 1.00 12.17 89 ASP A N 1
ATOM 715 C CA . ASP A 1 89 ? 26.069 -12.550 22.649 1.00 11.82 89 ASP A CA 1
ATOM 716 C C . ASP A 1 89 ? 27.419 -11.956 23.030 1.00 10.90 89 ASP A C 1
ATOM 717 O O . ASP A 1 89 ? 27.989 -11.190 22.245 1.00 10.27 89 ASP A O 1
ATOM 722 N N . LEU A 1 90 ? 27.943 -12.286 24.205 1.00 11.00 90 LEU A N 1
ATOM 723 C CA . LEU A 1 90 ? 29.288 -11.818 24.531 1.00 9.98 90 LEU A CA 1
ATOM 724 C C . LEU A 1 90 ? 30.291 -12.311 23.501 1.00 9.35 90 LEU A C 1
ATOM 725 O O . LEU A 1 90 ? 31.130 -11.566 22.996 1.00 9.92 90 LEU A O 1
ATOM 730 N N . VAL A 1 91 ? 30.218 -13.602 23.169 1.00 9.92 91 VAL A N 1
ATOM 731 C CA . VAL A 1 91 ? 31.214 -14.153 22.235 1.00 9.82 91 VAL A CA 1
ATOM 732 C C . VAL A 1 91 ? 31.050 -13.487 20.879 1.00 9.29 91 VAL A C 1
ATOM 733 O O . VAL A 1 91 ? 32.079 -13.203 20.255 1.00 10.20 91 VAL A O 1
ATOM 737 N N . CYS A 1 92 ? 29.842 -13.220 20.402 1.00 9.51 92 CYS A N 1
ATOM 738 C CA . CYS A 1 92 ? 29.765 -12.675 19.035 1.00 9.77 92 CYS A CA 1
ATOM 739 C C . CYS A 1 92 ? 30.313 -11.249 18.997 1.00 9.10 92 CYS A C 1
ATOM 740 O O . CYS A 1 92 ? 30.869 -10.867 17.955 1.00 9.56 92 CYS A O 1
ATOM 743 N N . VAL A 1 93 ? 30.194 -10.461 20.062 1.00 9.00 93 VAL A N 1
ATOM 744 C CA . VAL A 1 93 ? 30.801 -9.106 20.002 1.00 9.24 93 VAL A CA 1
ATOM 745 C C . VAL A 1 93 ? 32.301 -9.215 20.240 1.00 8.94 93 VAL A C 1
ATOM 746 O O . VAL A 1 93 ? 33.055 -8.468 19.594 1.00 9.97 93 VAL A O 1
ATOM 750 N N . VAL A 1 94 ? 32.766 -10.099 21.110 1.00 9.10 94 VAL A N 1
ATOM 751 C CA . VAL A 1 94 ? 34.202 -10.340 21.233 1.00 9.47 94 VAL A CA 1
ATOM 752 C C . VAL A 1 94 ? 34.798 -10.753 19.898 1.00 9.04 94 VAL A C 1
ATOM 753 O O . VAL A 1 94 ? 35.859 -10.251 19.515 1.00 9.76 94 VAL A O 1
ATOM 757 N N . GLU A 1 95 ? 34.138 -11.664 19.173 1.00 9.29 95 GLU A N 1
ATOM 758 C CA . GLU A 1 95 ? 34.673 -12.100 17.884 1.00 9.50 95 GLU A CA 1
ATOM 759 C C . GLU A 1 95 ? 34.754 -10.943 16.896 1.00 9.05 95 GLU A C 1
ATOM 760 O O . GLU A 1 95 ? 35.708 -10.856 16.117 1.00 9.97 95 GLU A O 1
ATOM 766 N N . LYS A 1 96 ? 33.767 -10.048 16.917 1.00 8.85 96 LYS A N 1
ATOM 767 C CA . LYS A 1 96 ? 33.776 -8.866 16.055 1.00 9.11 96 LYS A CA 1
ATOM 768 C C . LYS A 1 96 ? 35.041 -8.057 16.321 1.00 8.93 96 LYS A C 1
ATOM 769 O O . LYS A 1 96 ? 35.793 -7.692 15.404 1.00 9.61 96 LYS A O 1
ATOM 775 N N . PHE A 1 97 ? 35.307 -7.753 17.593 1.00 8.88 97 PHE A N 1
ATOM 776 C CA . PHE A 1 97 ? 36.490 -6.940 17.893 1.00 8.86 97 PHE A CA 1
ATOM 777 C C . PHE A 1 97 ? 37.775 -7.729 17.687 1.00 9.04 97 PHE A C 1
ATOM 778 O O . PHE A 1 97 ? 38.804 -7.126 17.357 1.00 9.52 97 PHE A O 1
ATOM 786 N N . ALA A 1 98 ? 37.731 -9.039 17.869 1.00 8.87 98 ALA A N 1
ATOM 787 C CA . ALA A 1 98 ? 38.932 -9.839 17.604 1.00 9.22 98 ALA A CA 1
ATOM 788 C C . ALA A 1 98 ? 39.307 -9.713 16.132 1.00 8.96 98 ALA A C 1
ATOM 789 O O . ALA A 1 98 ? 40.483 -9.557 15.800 1.00 9.52 98 ALA A O 1
ATOM 791 N N . VAL A 1 99 ? 38.340 -9.775 15.233 1.00 9.29 99 VAL A N 1
ATOM 792 C CA . VAL A 1 99 ? 38.620 -9.592 13.807 1.00 9.88 99 VAL A CA 1
ATOM 793 C C . VAL A 1 99 ? 39.321 -8.258 13.562 1.00 9.26 99 VAL A C 1
ATOM 794 O O . VAL A 1 99 ? 40.295 -8.196 12.812 1.00 10.06 99 VAL A O 1
ATOM 798 N N . ASN A 1 100 ? 38.848 -7.186 14.185 1.00 9.20 100 ASN A N 1
ATOM 799 C CA . ASN A 1 100 ? 39.501 -5.882 14.049 1.00 9.67 100 ASN A CA 1
ATOM 800 C C . ASN A 1 100 ? 40.969 -5.904 14.446 1.00 9.47 100 ASN A C 1
ATOM 801 O O . ASN A 1 100 ? 41.805 -5.237 13.830 1.00 10.99 100 ASN A O 1
ATOM 806 N N . HIS A 1 101 ? 41.295 -6.670 15.481 1.00 8.49 101 HIS A N 1
ATOM 807 C CA . HIS A 1 101 ? 42.667 -6.739 15.964 1.00 8.53 101 HIS A CA 1
ATOM 808 C C . HIS A 1 101 ? 43.507 -7.724 15.143 1.00 8.52 101 HIS A C 1
ATOM 809 O O . HIS A 1 101 ? 44.698 -7.484 14.951 1.00 9.51 101 HIS A O 1
ATOM 816 N N . ILE A 1 102 ? 42.900 -8.810 14.651 1.00 8.90 102 ILE A N 1
ATOM 817 C CA . ILE A 1 102 ? 43.638 -9.706 13.746 1.00 9.85 102 ILE A CA 1
ATOM 818 C C . ILE A 1 102 ? 44.060 -8.960 12.495 1.00 10.29 102 ILE A C 1
ATOM 819 O O . ILE A 1 102 ? 45.182 -9.145 12.000 1.00 10.99 102 ILE A O 1
ATOM 824 N N . THR A 1 103 ? 43.200 -8.105 11.942 1.00 10.45 103 THR A N 1
ATOM 825 C CA . THR A 1 103 ? 43.571 -7.307 10.782 1.00 11.51 103 THR A CA 1
ATOM 826 C C . THR A 1 103 ? 44.810 -6.465 11.039 1.00 11.09 103 THR A C 1
ATOM 827 O O . THR A 1 103 ? 45.639 -6.234 10.158 1.00 12.93 103 THR A O 1
ATOM 831 N N . ARG A 1 104 ? 44.947 -5.995 12.271 1.00 10.29 104 ARG A N 1
ATOM 832 C CA . ARG A 1 104 ? 46.066 -5.170 12.707 1.00 10.43 104 ARG A CA 1
ATOM 833 C C . ARG A 1 104 ? 47.247 -6.010 13.196 1.00 9.89 104 ARG A C 1
ATOM 834 O O . ARG A 1 104 ? 48.231 -5.457 13.692 1.00 11.29 104 ARG A O 1
ATOM 842 N N . LYS A 1 105 ? 47.161 -7.324 13.056 1.00 9.97 105 LYS A N 1
ATOM 843 C CA . LYS A 1 105 ? 48.264 -8.246 13.359 1.00 10.24 105 LYS A CA 1
ATOM 844 C C . LYS A 1 105 ? 48.601 -8.290 14.851 1.00 9.86 105 LYS A C 1
ATOM 845 O O . LYS A 1 105 ? 49.759 -8.491 15.250 1.00 11.00 105 LYS A O 1
ATOM 856 N N . ILE A 1 106 ? 47.569 -8.111 15.667 1.00 9.45 106 ILE A N 1
ATOM 857 C CA . ILE A 1 106 ? 47.701 -8.172 17.116 1.00 9.05 106 ILE A CA 1
ATOM 858 C C . ILE A 1 106 ? 47.436 -9.578 17.631 1.00 8.85 106 ILE A C 1
ATOM 859 O O . ILE A 1 106 ? 46.343 -10.126 17.468 1.00 10.33 106 ILE A O 1
ATOM 864 N N . SER A 1 107 ? 48.432 -10.179 18.257 1.00 8.91 107 SER A N 1
ATOM 865 C CA . SER A 1 107 ? 48.333 -11.505 18.826 1.00 9.71 107 SER A CA 1
ATOM 866 C C . SER A 1 107 ? 47.674 -11.506 20.194 1.00 8.97 107 SER A C 1
ATOM 867 O O . SER A 1 107 ? 47.485 -10.456 20.815 1.00 9.58 107 SER A O 1
ATOM 870 N N . ALA A 1 108 ? 47.327 -12.692 20.689 1.00 9.34 108 ALA A N 1
ATOM 871 C CA . ALA A 1 108 ? 46.848 -12.818 22.066 1.00 9.92 108 ALA A CA 1
ATOM 872 C C . ALA A 1 108 ? 47.829 -12.245 23.067 1.00 9.97 108 ALA A C 1
ATOM 873 O O . ALA A 1 108 ? 47.434 -11.554 24.016 1.00 10.24 108 ALA A O 1
ATOM 875 N N . ALA A 1 109 ? 49.126 -12.512 22.900 1.00 10.01 109 ALA A N 1
ATOM 876 C CA . ALA A 1 109 ? 50.109 -11.999 23.846 1.00 10.81 109 ALA A CA 1
ATOM 877 C C . ALA A 1 109 ? 50.190 -10.483 23.786 1.00 10.69 109 ALA A C 1
ATOM 878 O O . ALA A 1 109 ? 50.287 -9.813 24.823 1.00 12.16 109 ALA A O 1
ATOM 880 N N . GLU A 1 110 ? 50.160 -9.901 22.589 1.00 10.35 110 GLU A N 1
ATOM 881 C CA . GLU A 1 110 ? 50.266 -8.427 22.569 1.00 10.72 110 GLU A CA 1
ATOM 882 C C . GLU A 1 110 ? 48.963 -7.802 23.042 1.00 9.81 110 GLU A C 1
ATOM 883 O O . GLU A 1 110 ? 49.029 -6.746 23.692 1.00 10.31 110 GLU A O 1
ATOM 889 N N . PHE A 1 111 ? 47.803 -8.374 22.771 1.00 9.35 111 PHE A N 1
ATOM 890 C CA . PHE A 1 111 ? 46.550 -7.841 23.301 1.00 9.04 111 PHE A CA 1
ATOM 891 C C . PHE A 1 111 ? 46.595 -7.819 24.826 1.00 9.65 111 PHE A C 1
ATOM 892 O O . PHE A 1 111 ? 46.114 -6.888 25.473 1.00 9.88 111 PHE A O 1
ATOM 900 N N . GLY A 1 112 ? 47.183 -8.857 25.414 1.00 9.98 112 GLY A N 1
ATOM 901 C CA . GLY A 1 112 ? 47.317 -8.988 26.852 1.00 11.48 112 GLY A CA 1
ATOM 902 C C . GLY A 1 112 ? 48.158 -7.917 27.485 1.00 10.70 112 GLY A C 1
ATOM 903 O O . GLY A 1 112 ? 48.153 -7.730 28.708 1.00 12.01 112 GLY A O 1
ATOM 904 N N . LYS A 1 113 ? 48.911 -7.166 26.684 1.00 11.02 113 LYS A N 1
ATOM 905 C CA . LYS A 1 113 ? 49.672 -6.039 27.215 1.00 11.23 113 LYS A CA 1
ATOM 906 C C . LYS A 1 113 ? 48.749 -4.969 27.796 1.00 11.41 113 LYS A C 1
ATOM 907 O O . LYS A 1 113 ? 49.226 -4.117 28.544 1.00 14.88 113 LYS A O 1
ATOM 913 N N . ILE A 1 114 ? 47.465 -5.006 27.472 1.00 10.17 114 ILE A N 1
ATOM 914 C CA . ILE A 1 114 ? 46.539 -4.043 28.069 1.00 10.09 114 ILE A CA 1
ATOM 915 C C . ILE A 1 114 ? 46.301 -4.298 29.552 1.00 10.35 114 ILE A C 1
ATOM 916 O O . ILE A 1 114 ? 45.790 -3.397 30.232 1.00 10.94 114 ILE A O 1
ATOM 921 N N . ASN A 1 115 ? 46.648 -5.479 30.053 1.00 10.74 115 ASN A N 1
ATOM 922 C CA . ASN A 1 115 ? 46.342 -5.708 31.473 1.00 11.29 115 ASN A CA 1
ATOM 923 C C . ASN A 1 115 ? 47.106 -4.818 32.414 1.00 11.52 115 ASN A C 1
ATOM 924 O O . ASN A 1 115 ? 46.524 -4.411 33.428 1.00 12.14 115 ASN A O 1
ATOM 929 N N . GLY A 1 116 ? 48.361 -4.526 32.105 1.00 12.72 116 GLY A N 1
ATOM 930 C CA . GLY A 1 116 ? 49.067 -3.617 33.006 1.00 14.22 116 GLY A CA 1
ATOM 931 C C . GLY A 1 116 ? 48.422 -2.250 33.055 1.00 13.19 116 GLY A C 1
ATOM 932 O O . GLY A 1 116 ? 48.139 -1.744 34.161 1.00 14.74 116 GLY A O 1
ATOM 933 N N . PRO A 1 117 ? 48.180 -1.599 31.918 1.00 13.03 117 PRO A N 1
ATOM 934 C CA . PRO A 1 117 ? 47.389 -0.356 31.910 1.00 12.87 117 PRO A CA 1
ATOM 935 C C . PRO A 1 117 ? 46.034 -0.465 32.598 1.00 11.41 117 PRO A C 1
ATOM 936 O O . PRO A 1 117 ? 45.657 0.454 33.326 1.00 12.18 117 PRO A O 1
ATOM 940 N N . ILE A 1 118 ? 45.277 -1.539 32.400 1.00 11.14 118 ILE A N 1
ATOM 941 C CA . ILE A 1 118 ? 43.994 -1.657 33.115 1.00 11.01 118 ILE A CA 1
ATOM 942 C C . ILE A 1 118 ? 44.226 -1.655 34.627 1.00 10.79 118 ILE A C 1
ATOM 943 O O . ILE A 1 118 ? 43.548 -0.962 35.388 1.00 11.44 118 ILE A O 1
ATOM 948 N N . LYS A 1 119 ? 45.201 -2.434 35.092 1.00 12.22 119 LYS A N 1
ATOM 949 C CA . LYS A 1 119 ? 45.475 -2.493 36.535 1.00 12.31 119 LYS A CA 1
ATOM 950 C C . LYS A 1 119 ? 45.802 -1.108 37.065 1.00 12.75 119 LYS A C 1
ATOM 951 O O . LYS A 1 119 ? 45.350 -0.709 38.148 1.00 13.41 119 LYS A O 1
ATOM 957 N N . LYS A 1 120 ? 46.592 -0.342 36.324 1.00 12.95 120 LYS A N 1
ATOM 958 C CA . LYS A 1 120 ? 47.009 0.986 36.753 1.00 13.96 120 LYS A CA 1
ATOM 959 C C . LYS A 1 120 ? 45.834 1.952 36.763 1.00 13.63 120 LYS A C 1
ATOM 960 O O . LYS A 1 120 ? 45.670 2.727 37.716 1.00 13.84 120 LYS A O 1
ATOM 966 N N . VAL A 1 121 ? 45.008 1.914 35.728 1.00 13.33 121 VAL A N 1
ATOM 967 C CA . VAL A 1 121 ? 43.868 2.846 35.686 1.00 13.37 121 VAL A CA 1
ATOM 968 C C . VAL A 1 121 ? 42.881 2.479 36.791 1.00 12.38 121 VAL A C 1
ATOM 969 O O . VAL A 1 121 ? 42.399 3.363 37.513 1.00 13.87 121 VAL A O 1
ATOM 973 N N . LEU A 1 122 ? 42.566 1.202 36.958 1.00 11.78 122 LEU A N 1
ATOM 974 C CA . LEU A 1 122 ? 41.732 0.770 38.082 1.00 12.02 122 LEU A CA 1
ATOM 975 C C . LEU A 1 122 ? 42.283 1.250 39.418 1.00 11.86 122 LEU A C 1
ATOM 976 O O . LEU A 1 122 ? 41.560 1.805 40.251 1.00 13.16 122 LEU A O 1
ATOM 981 N N . ALA A 1 123 ? 43.580 1.030 39.638 1.00 12.39 123 ALA A N 1
ATOM 982 C CA . ALA A 1 123 ? 44.171 1.355 40.929 1.00 13.11 123 ALA A CA 1
ATOM 983 C C . ALA A 1 123 ? 44.081 2.850 41.198 1.00 13.75 123 ALA A C 1
ATOM 984 O O . ALA A 1 123 ? 43.908 3.292 42.336 1.00 15.54 123 ALA A O 1
ATOM 986 N N . SER A 1 124 ? 44.199 3.668 40.168 1.00 13.84 124 SER A N 1
ATOM 987 C CA . SER A 1 124 ? 44.112 5.112 40.317 1.00 14.96 124 SER A CA 1
ATOM 988 C C . SER A 1 124 ? 42.725 5.527 40.811 1.00 13.78 124 SER A C 1
ATOM 989 O O . SER A 1 124 ? 42.596 6.621 41.361 1.00 17.17 124 SER A O 1
ATOM 992 N N . LYS A 1 125 ? 41.705 4.696 40.627 1.00 12.65 125 LYS A N 1
ATOM 993 C CA . LYS A 1 125 ? 40.344 4.981 41.077 1.00 12.69 125 LYS A CA 1
ATOM 994 C C . LYS A 1 125 ? 39.974 4.154 42.301 1.00 11.93 125 LYS A C 1
ATOM 995 O O . LYS A 1 125 ? 38.811 4.153 42.703 1.00 13.87 125 LYS A O 1
ATOM 1001 N N . ASN A 1 126 ? 40.933 3.467 42.898 1.00 11.58 126 ASN A N 1
ATOM 1002 C CA . ASN A 1 126 ? 40.806 2.692 44.118 1.00 11.69 126 ASN A CA 1
ATOM 1003 C C . ASN A 1 126 ? 40.082 1.346 43.908 1.00 12.39 126 ASN A C 1
ATOM 1004 O O . ASN A 1 126 ? 39.301 0.893 44.750 1.00 13.49 126 ASN A O 1
ATOM 1009 N N . PHE A 1 127 ? 40.388 0.736 42.772 1.00 11.67 127 PHE A N 1
ATOM 1010 C CA . PHE A 1 127 ? 40.020 -0.639 42.485 1.00 12.47 127 PHE A CA 1
ATOM 1011 C C . PHE A 1 127 ? 41.282 -1.455 42.320 1.00 12.87 127 PHE A C 1
ATOM 1012 O O . PHE A 1 127 ? 42.040 -1.240 41.371 1.00 13.31 127 PHE A O 1
ATOM 1020 N N . GLY A 1 128 ? 41.521 -2.390 43.239 1.00 12.98 128 GLY A N 1
ATOM 1021 C CA . GLY A 1 128 ? 42.823 -3.025 43.270 1.00 15.42 128 GLY A CA 1
ATOM 1022 C C . GLY A 1 128 ? 42.852 -4.345 42.529 1.00 14.08 128 GLY A C 1
ATOM 1023 O O . GLY A 1 128 ? 42.091 -4.560 41.582 1.00 14.48 128 GLY A O 1
ATOM 1024 N N . ASP A 1 129 ? 43.746 -5.225 42.972 1.00 15.22 129 ASP A N 1
ATOM 1025 C CA . ASP A 1 129 ? 44.080 -6.415 42.203 1.00 14.80 129 ASP A CA 1
ATOM 1026 C C . ASP A 1 129 ? 42.867 -7.318 42.000 1.00 15.00 129 ASP A C 1
ATOM 1027 O O . ASP A 1 129 ? 42.798 -8.003 40.983 1.00 15.61 129 ASP A O 1
ATOM 1032 N N . LYS A 1 130 ? 41.919 -7.342 42.923 1.00 16.84 130 LYS A N 1
ATOM 1033 C CA . LYS A 1 130 ? 40.685 -8.107 42.749 1.00 18.15 130 LYS A CA 1
ATOM 1034 C C . LYS A 1 130 ? 39.998 -7.765 41.437 1.00 15.68 130 LYS A C 1
ATOM 1035 O O . LYS A 1 130 ? 39.547 -8.588 40.640 1.00 16.93 130 LYS A O 1
ATOM 1046 N N . TYR A 1 131 ? 39.925 -6.453 41.226 1.00 14.68 131 TYR A N 1
ATOM 1047 C CA . TYR A 1 131 ? 39.246 -5.945 40.028 1.00 13.82 131 TYR A CA 1
ATOM 1048 C C . TYR A 1 131 ? 40.112 -6.119 38.796 1.00 13.20 131 TYR A C 1
ATOM 1049 O O . TYR A 1 131 ? 39.597 -6.470 37.731 1.00 12.95 131 TYR A O 1
ATOM 1058 N N . ALA A 1 132 ? 41.417 -5.892 38.920 1.00 13.01 132 ALA A N 1
ATOM 1059 C CA . ALA A 1 132 ? 42.308 -6.147 37.784 1.00 12.63 132 ALA A CA 1
ATOM 1060 C C . ALA A 1 132 ? 42.196 -7.594 37.327 1.00 12.53 132 ALA A C 1
ATOM 1061 O O . ALA A 1 132 ? 42.205 -7.855 36.128 1.00 13.58 132 ALA A O 1
ATOM 1063 N N A ASN A 1 133 ? 42.105 -8.435 38.356 0.53 13.76 133 ASN A N 1
ATOM 1064 N N B ASN A 1 133 ? 42.081 -8.602 38.194 0.47 11.72 133 ASN A N 1
ATOM 1065 C CA A ASN A 1 133 ? 42.096 -9.863 37.983 0.53 14.38 133 ASN A CA 1
ATOM 1066 C CA B ASN A 1 133 ? 41.950 -10.014 37.850 0.47 12.74 133 ASN A CA 1
ATOM 1067 C C A ASN A 1 133 ? 40.773 -10.175 37.294 0.53 14.04 133 ASN A C 1
ATOM 1068 C C B ASN A 1 133 ? 40.644 -10.341 37.136 0.47 10.19 133 ASN A C 1
ATOM 1069 O O A ASN A 1 133 ? 40.813 -10.966 36.339 0.53 12.84 133 ASN A O 1
ATOM 1070 O O B ASN A 1 133 ? 40.577 -11.145 36.212 0.47 12.23 133 ASN A O 1
ATOM 1079 N N . ALA A 1 134 ? 39.602 -9.665 37.633 1.00 12.97 134 ALA A N 1
ATOM 1080 C CA . ALA A 1 134 ? 38.337 -9.814 36.922 1.00 12.23 134 ALA A CA 1
ATOM 1081 C C . ALA A 1 134 ? 38.425 -9.315 35.475 1.00 10.65 134 ALA A C 1
ATOM 1082 O O . ALA A 1 134 ? 37.990 -9.995 34.545 1.00 11.43 134 ALA A O 1
ATOM 1084 N N . TRP A 1 135 ? 39.001 -8.110 35.325 1.00 10.65 135 TRP A N 1
ATOM 1085 C CA . TRP A 1 135 ? 39.162 -7.559 33.973 1.00 10.50 135 TRP A CA 1
ATOM 1086 C C . TRP A 1 135 ? 40.093 -8.436 33.140 1.00 10.21 135 TRP A C 1
ATOM 1087 O O . TRP A 1 135 ? 39.882 -8.543 31.927 1.00 10.66 135 TRP A O 1
ATOM 1098 N N . ALA A 1 136 ? 41.083 -9.045 33.775 1.00 11.44 136 ALA A N 1
ATOM 1099 C CA . ALA A 1 136 ? 41.935 -9.969 33.011 1.00 11.45 136 ALA A CA 1
ATOM 1100 C C . ALA A 1 136 ? 41.191 -11.167 32.457 1.00 11.07 136 ALA A C 1
ATOM 1101 O O . ALA A 1 136 ? 41.538 -11.637 31.376 1.00 11.05 136 ALA A O 1
ATOM 1103 N N . LYS A 1 137 ? 40.201 -11.627 33.198 1.00 11.24 137 LYS A N 1
ATOM 1104 C CA . LYS A 1 137 ? 39.405 -12.741 32.690 1.00 11.64 137 LYS A CA 1
ATOM 1105 C C . LYS A 1 137 ? 38.597 -12.289 31.478 1.00 10.82 137 LYS A C 1
ATOM 1106 O O . LYS A 1 137 ? 38.403 -13.069 30.563 1.00 11.92 137 LYS A O 1
ATOM 1112 N N . LEU A 1 138 ? 38.131 -11.035 31.473 1.00 10.59 138 LEU A N 1
ATOM 1113 C CA . LEU A 1 138 ? 37.418 -10.561 30.278 1.00 10.48 138 LEU A CA 1
ATOM 1114 C C . LEU A 1 138 ? 38.387 -10.373 29.110 1.00 10.35 138 LEU A C 1
ATOM 1115 O O . LEU A 1 138 ? 38.085 -10.781 27.986 1.00 10.76 138 LEU A O 1
ATOM 1120 N N . VAL A 1 139 ? 39.545 -9.769 29.348 1.00 10.08 139 VAL A N 1
ATOM 1121 C CA . VAL A 1 139 ? 40.590 -9.676 28.327 1.00 9.77 139 VAL A CA 1
ATOM 1122 C C . VAL A 1 139 ? 40.898 -11.051 27.751 1.00 9.55 139 VAL A C 1
ATOM 1123 O O . VAL A 1 139 ? 41.122 -11.202 26.548 1.00 10.30 139 VAL A O 1
ATOM 1127 N N . ALA A 1 140 ? 40.915 -12.088 28.590 1.00 9.90 140 ALA A N 1
ATOM 1128 C CA . ALA A 1 140 ? 41.240 -13.438 28.154 1.00 10.82 140 ALA A CA 1
ATOM 1129 C C . ALA A 1 140 ? 40.209 -13.998 27.176 1.00 10.22 140 ALA A C 1
ATOM 1130 O O . ALA A 1 140 ? 40.552 -14.874 26.370 1.00 11.44 140 ALA A O 1
ATOM 1132 N N . VAL A 1 141 ? 38.963 -13.521 27.224 1.00 10.87 141 VAL A N 1
ATOM 1133 C CA . VAL A 1 141 ? 37.983 -13.958 26.217 1.00 11.86 141 VAL A CA 1
ATOM 1134 C C . VAL A 1 141 ? 38.389 -13.434 24.843 1.00 10.75 141 VAL A C 1
ATOM 1135 O O . VAL A 1 141 ? 38.335 -14.179 23.859 1.00 12.50 141 VAL A O 1
ATOM 1139 N N . VAL A 1 142 ? 38.797 -12.170 24.771 1.00 9.99 142 VAL A N 1
ATOM 1140 C CA . VAL A 1 142 ? 39.291 -11.636 23.505 1.00 9.80 142 VAL A CA 1
ATOM 1141 C C . VAL A 1 142 ? 40.564 -12.366 23.080 1.00 9.69 142 VAL A C 1
ATOM 1142 O O . VAL A 1 142 ? 40.722 -12.741 21.919 1.00 10.33 142 VAL A O 1
ATOM 1146 N N . GLN A 1 143 ? 41.493 -12.572 24.028 1.00 9.97 143 GLN A N 1
ATOM 1147 C CA . GLN A 1 143 ? 42.725 -13.275 23.663 1.00 10.33 143 GLN A CA 1
ATOM 1148 C C . GLN A 1 143 ? 42.457 -14.633 23.030 1.00 11.48 143 GLN A C 1
ATOM 1149 O O . GLN A 1 143 ? 43.129 -15.015 22.071 1.00 12.63 143 GLN A O 1
ATOM 1155 N N . ALA A 1 144 ? 41.474 -15.354 23.569 1.00 12.18 144 ALA A N 1
ATOM 1156 C CA . ALA A 1 144 ? 41.121 -16.673 23.039 1.00 13.93 144 ALA A CA 1
ATOM 1157 C C . ALA A 1 144 ? 40.617 -16.628 21.603 1.00 13.10 144 ALA A C 1
ATOM 1158 O O . ALA A 1 144 ? 40.701 -17.624 20.882 1.00 15.02 144 ALA A O 1
ATOM 1160 N N . ALA A 1 145 ? 40.104 -15.482 21.162 1.00 13.00 145 ALA A N 1
ATOM 1161 C CA . ALA A 1 145 ? 39.533 -15.310 19.832 1.00 13.39 145 ALA A CA 1
ATOM 1162 C C . ALA A 1 145 ? 40.570 -14.805 18.833 1.00 13.01 145 ALA A C 1
ATOM 1163 O O . ALA A 1 145 ? 40.281 -14.758 17.637 1.00 14.15 145 ALA A O 1
ATOM 1165 N N . LEU A 1 146 ? 41.763 -14.414 19.273 1.00 13.15 146 LEU A N 1
ATOM 1166 C CA . LEU A 1 146 ? 42.743 -13.825 18.369 1.00 13.71 146 LEU A CA 1
ATOM 1167 C C . LEU A 1 146 ? 43.553 -14.878 17.617 1.00 16.41 146 LEU A C 1
ATOM 1168 O O . LEU A 1 146 ? 43.440 -16.080 17.917 1.00 19.25 146 LEU A O 1
ATOM 1174 N N A PRO B 1 1 ? 30.949 23.061 3.848 0.57 19.75 1 PRO B N 1
ATOM 1175 N N B PRO B 1 1 ? 31.287 23.574 3.956 0.43 18.77 1 PRO B N 1
ATOM 1176 C CA A PRO B 1 1 ? 30.936 23.210 5.308 0.57 17.78 1 PRO B CA 1
ATOM 1177 C CA B PRO B 1 1 ? 30.962 23.356 5.370 0.43 17.92 1 PRO B CA 1
ATOM 1178 C C A PRO B 1 1 ? 31.727 22.082 5.971 0.57 14.13 1 PRO B C 1
ATOM 1179 C C B PRO B 1 1 ? 31.779 22.205 5.949 0.43 13.77 1 PRO B C 1
ATOM 1180 O O A PRO B 1 1 ? 31.948 21.035 5.362 0.57 19.79 1 PRO B O 1
ATOM 1181 O O B PRO B 1 1 ? 32.297 21.365 5.213 0.43 22.35 1 PRO B O 1
ATOM 1188 N N A SER B 1 2 ? 32.145 22.308 7.211 0.57 15.17 2 SER B N 1
ATOM 1189 N N B SER B 1 2 ? 31.902 22.159 7.274 0.43 12.13 2 SER B N 1
ATOM 1190 C CA A SER B 1 2 ? 32.850 21.318 8.003 0.57 14.29 2 SER B CA 1
ATOM 1191 C CA B SER B 1 2 ? 32.750 21.160 7.914 0.43 13.09 2 SER B CA 1
ATOM 1192 C C A SER B 1 2 ? 31.887 20.433 8.787 0.57 10.84 2 SER B C 1
ATOM 1193 C C B SER B 1 2 ? 31.940 20.173 8.748 0.43 12.79 2 SER B C 1
ATOM 1194 O O A SER B 1 2 ? 30.677 20.647 8.805 0.57 12.98 2 SER B O 1
ATOM 1195 O O B SER B 1 2 ? 30.736 20.335 8.931 0.43 11.52 2 SER B O 1
ATOM 1200 N N A VAL B 1 3 ? 32.442 19.423 9.445 0.57 12.72 3 VAL B N 1
ATOM 1201 N N B VAL B 1 3 ? 32.626 19.144 9.243 0.43 12.34 3 VAL B N 1
ATOM 1202 C CA A VAL B 1 3 ? 31.636 18.541 10.292 0.57 10.72 3 VAL B CA 1
ATOM 1203 C CA B VAL B 1 3 ? 31.999 18.210 10.182 0.43 11.26 3 VAL B CA 1
ATOM 1204 C C A VAL B 1 3 ? 31.065 19.338 11.463 0.57 10.95 3 VAL B C 1
ATOM 1205 C C B VAL B 1 3 ? 31.652 18.949 11.471 0.43 10.44 3 VAL B C 1
ATOM 1206 O O A VAL B 1 3 ? 29.936 19.091 11.888 0.57 9.93 3 VAL B O 1
ATOM 1207 O O B VAL B 1 3 ? 30.569 18.750 12.022 0.43 10.09 3 VAL B O 1
ATOM 1214 N N A TYR B 1 4 ? 31.826 20.302 11.990 0.57 11.61 4 TYR B N 1
ATOM 1215 N N B TYR B 1 4 ? 32.551 19.803 11.957 0.43 11.11 4 TYR B N 1
ATOM 1216 C CA A TYR B 1 4 ? 31.304 21.177 13.035 0.57 10.85 4 TYR B CA 1
ATOM 1217 C CA B TYR B 1 4 ? 32.235 20.625 13.130 0.43 10.53 4 TYR B CA 1
ATOM 1218 C C A TYR B 1 4 ? 30.105 21.983 12.543 0.57 11.58 4 TYR B C 1
ATOM 1219 C C B TYR B 1 4 ? 30.983 21.461 12.930 0.43 11.31 4 TYR B C 1
ATOM 1220 O O A TYR B 1 4 ? 29.124 22.152 13.265 0.57 11.33 4 TYR B O 1
ATOM 1221 O O B TYR B 1 4 ? 30.151 21.540 13.827 0.43 10.58 4 TYR B O 1
ATOM 1238 N N A ASP B 1 5 ? 30.195 22.477 11.312 0.57 11.46 5 ASP B N 1
ATOM 1239 N N B ASP B 1 5 ? 30.881 22.062 11.762 0.43 11.52 5 ASP B N 1
ATOM 1240 C CA A ASP B 1 5 ? 29.080 23.200 10.709 0.57 11.36 5 ASP B CA 1
ATOM 1241 C CA B ASP B 1 5 ? 29.745 22.901 11.412 0.43 11.19 5 ASP B CA 1
ATOM 1242 C C A ASP B 1 5 ? 27.842 22.311 10.666 0.57 10.78 5 ASP B C 1
ATOM 1243 C C B ASP B 1 5 ? 28.465 22.084 11.567 0.43 10.98 5 ASP B C 1
ATOM 1244 O O A ASP B 1 5 ? 26.731 22.733 10.984 0.57 11.85 5 ASP B O 1
ATOM 1245 O O B ASP B 1 5 ? 27.477 22.522 12.152 0.43 12.13 5 ASP B O 1
ATOM 1254 N N A ALA B 1 6 ? 28.029 21.052 10.271 0.57 11.29 6 ALA B N 1
ATOM 1255 N N B ALA B 1 6 ? 28.490 20.864 11.025 0.43 10.22 6 ALA B N 1
ATOM 1256 C CA A ALA B 1 6 ? 26.901 20.127 10.198 0.57 10.65 6 ALA B CA 1
ATOM 1257 C CA B ALA B 1 6 ? 27.300 20.016 11.097 0.43 11.02 6 ALA B CA 1
ATOM 1258 C C A ALA B 1 6 ? 26.300 19.909 11.583 0.57 10.53 6 ALA B C 1
ATOM 1259 C C B ALA B 1 6 ? 26.980 19.677 12.546 0.43 9.64 6 ALA B C 1
ATOM 1260 O O A ALA B 1 6 ? 25.089 19.773 11.726 0.57 11.78 6 ALA B O 1
ATOM 1261 O O B ALA B 1 6 ? 25.822 19.707 12.959 0.43 15.45 6 ALA B O 1
ATOM 1264 N N A ALA B 1 7 ? 27.151 19.880 12.608 0.57 10.61 7 ALA B N 1
ATOM 1265 N N B ALA B 1 7 ? 27.993 19.352 13.345 0.43 9.32 7 ALA B N 1
ATOM 1266 C CA A ALA B 1 7 ? 26.669 19.634 13.968 0.57 10.72 7 ALA B CA 1
ATOM 1267 C CA B ALA B 1 7 ? 27.776 19.021 14.753 0.43 9.86 7 ALA B CA 1
ATOM 1268 C C A ALA B 1 7 ? 25.860 20.821 14.482 0.57 10.95 7 ALA B C 1
ATOM 1269 C C B ALA B 1 7 ? 27.292 20.224 15.556 0.43 10.88 7 ALA B C 1
ATOM 1270 O O A ALA B 1 7 ? 25.140 20.647 15.466 0.57 12.27 7 ALA B O 1
ATOM 1271 O O B ALA B 1 7 ? 26.415 20.086 16.419 0.43 11.83 7 ALA B O 1
ATOM 1274 N N A ALA B 1 8 ? 25.944 21.988 13.857 0.57 11.91 8 ALA B N 1
ATOM 1275 N N B ALA B 1 8 ? 27.850 21.400 15.279 0.43 10.64 8 ALA B N 1
ATOM 1276 C CA A ALA B 1 8 ? 25.106 23.116 14.263 0.57 12.38 8 ALA B CA 1
ATOM 1277 C CA B ALA B 1 8 ? 27.481 22.624 15.972 0.43 12.36 8 ALA B CA 1
ATOM 1278 C C A ALA B 1 8 ? 23.623 22.791 14.135 0.57 11.44 8 ALA B C 1
ATOM 1279 C C B ALA B 1 8 ? 26.047 23.061 15.667 0.43 11.64 8 ALA B C 1
ATOM 1280 O O A ALA B 1 8 ? 22.789 23.404 14.816 0.57 12.67 8 ALA B O 1
ATOM 1281 O O B ALA B 1 8 ? 25.450 23.780 16.464 0.43 14.14 8 ALA B O 1
ATOM 1284 N N A GLN B 1 9 ? 23.258 21.846 13.279 0.57 10.41 9 GLN B N 1
ATOM 1285 N N B GLN B 1 9 ? 25.523 22.630 14.524 0.43 11.51 9 GLN B N 1
ATOM 1286 C CA A GLN B 1 9 ? 21.885 21.402 13.136 0.57 10.65 9 GLN B CA 1
ATOM 1287 C CA B GLN B 1 9 ? 24.207 23.035 14.047 0.43 11.96 9 GLN B CA 1
ATOM 1288 C C A GLN B 1 9 ? 21.337 20.704 14.379 0.57 9.93 9 GLN B C 1
ATOM 1289 C C B GLN B 1 9 ? 23.082 22.255 14.727 0.43 11.19 9 GLN B C 1
ATOM 1290 O O A GLN B 1 9 ? 20.112 20.598 14.516 0.57 10.67 9 GLN B O 1
ATOM 1291 O O B GLN B 1 9 ? 21.918 22.653 14.614 0.43 13.25 9 GLN B O 1
ATOM 1302 N N A LEU B 1 10 ? 22.248 20.253 15.234 0.57 9.79 10 LEU B N 1
ATOM 1303 N N B LEU B 1 10 ? 23.423 21.173 15.416 0.43 11.33 10 LEU B N 1
ATOM 1304 C CA A LEU B 1 10 ? 21.870 19.584 16.474 0.57 9.59 10 LEU B CA 1
ATOM 1305 C CA B LEU B 1 10 ? 22.394 20.386 16.100 0.43 10.72 10 LEU B CA 1
ATOM 1306 C C A LEU B 1 10 ? 21.605 20.666 17.513 0.57 10.14 10 LEU B C 1
ATOM 1307 C C B LEU B 1 10 ? 21.823 21.214 17.243 0.43 11.02 10 LEU B C 1
ATOM 1308 O O A LEU B 1 10 ? 22.355 20.871 18.455 0.57 11.49 10 LEU B O 1
ATOM 1309 O O B LEU B 1 10 ? 22.580 21.709 18.080 0.43 13.54 10 LEU B O 1
ATOM 1318 N N . THR B 1 11 ? 20.501 21.367 17.291 1.00 11.35 11 THR B N 1
ATOM 1319 C CA . THR B 1 11 ? 19.926 22.303 18.241 1.00 11.15 11 THR B CA 1
ATOM 1320 C C . THR B 1 11 ? 19.481 21.605 19.519 1.00 10.31 11 THR B C 1
ATOM 1321 O O . THR B 1 11 ? 19.428 20.371 19.577 1.00 10.58 11 THR B O 1
ATOM 1325 N N . ALA B 1 12 ? 19.151 22.391 20.535 1.00 10.63 12 ALA B N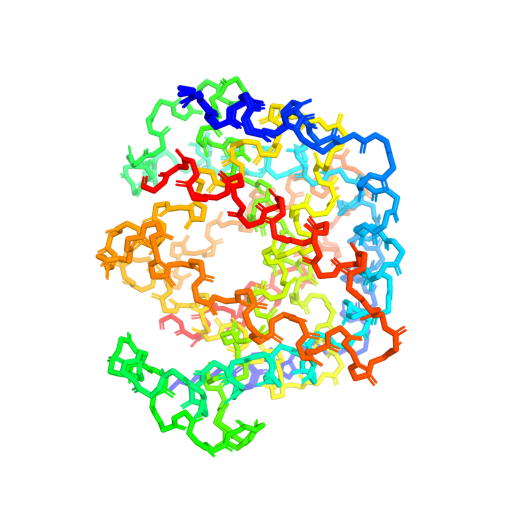 1
ATOM 1326 C CA . ALA B 1 12 ? 18.614 21.796 21.768 1.00 10.95 12 ALA B CA 1
ATOM 1327 C C . ALA B 1 12 ? 17.415 20.921 21.473 1.00 10.08 12 ALA B C 1
ATOM 1328 O O . ALA B 1 12 ? 17.245 19.838 22.041 1.00 10.86 12 ALA B O 1
ATOM 1330 N N . ASP B 1 13 ? 16.520 21.339 20.578 1.00 10.01 13 ASP B N 1
ATOM 1331 C CA . ASP B 1 13 ? 15.338 20.554 20.282 1.00 10.85 13 ASP B CA 1
ATOM 1332 C C . ASP B 1 13 ? 15.682 19.258 19.552 1.00 9.68 13 ASP B C 1
ATOM 1333 O O . ASP B 1 13 ? 15.123 18.202 19.860 1.00 10.30 13 ASP B O 1
ATOM 1338 N N . VAL B 1 14 ? 16.588 19.314 18.585 1.00 9.88 14 VAL B N 1
ATOM 1339 C CA . VAL B 1 14 ? 17.008 18.105 17.870 1.00 9.77 14 VAL B CA 1
ATOM 1340 C C . VAL B 1 14 ? 17.654 17.149 18.855 1.00 8.98 14 VAL B C 1
ATOM 1341 O O . VAL B 1 14 ? 17.393 15.938 18.832 1.00 9.75 14 VAL B O 1
ATOM 1345 N N . LYS B 1 15 ? 18.505 17.653 19.747 1.00 9.25 15 LYS B N 1
ATOM 1346 C CA . LYS B 1 15 ? 19.159 16.776 20.709 1.00 9.29 15 LYS B CA 1
ATOM 1347 C C . LYS B 1 15 ? 18.150 16.140 21.657 1.00 9.39 15 LYS B C 1
ATOM 1348 O O . LYS B 1 15 ? 18.306 14.963 22.009 1.00 10.16 15 LYS B O 1
ATOM 1354 N N . LYS B 1 16 ? 17.138 16.892 22.066 1.00 9.68 16 LYS B N 1
ATOM 1355 C CA . LYS B 1 16 ? 16.092 16.323 22.918 1.00 10.07 16 LYS B CA 1
ATOM 1356 C C . LYS B 1 16 ? 15.379 15.187 22.206 1.00 9.31 16 LYS B C 1
ATOM 1357 O O . LYS B 1 16 ? 15.116 14.121 22.775 1.00 9.94 16 LYS B O 1
ATOM 1363 N N . ASP B 1 17 ? 15.049 15.402 20.931 1.00 9.33 17 ASP B N 1
ATOM 1364 C CA . ASP B 1 17 ? 14.349 14.357 20.177 1.00 9.41 17 ASP B CA 1
ATOM 1365 C C . ASP B 1 17 ? 15.232 13.133 19.961 1.00 8.22 17 ASP B C 1
ATOM 1366 O O . ASP B 1 17 ? 14.760 11.991 20.039 1.00 9.00 17 ASP B O 1
ATOM 1371 N N . LEU B 1 18 ? 16.515 13.343 19.692 1.00 8.45 18 LEU B N 1
ATOM 1372 C CA . LEU B 1 18 ? 17.466 12.236 19.582 1.00 8.38 18 LEU B CA 1
ATOM 1373 C C . LEU B 1 18 ? 17.558 11.461 20.886 1.00 8.62 18 LEU B C 1
ATOM 1374 O O . LEU B 1 18 ? 17.492 10.219 20.907 1.00 9.27 18 LEU B O 1
ATOM 1379 N N . ARG B 1 19 ? 17.713 12.172 22.009 1.00 9.00 19 ARG B N 1
ATOM 1380 C CA . ARG B 1 19 ? 17.860 11.503 23.298 1.00 9.70 19 ARG B CA 1
ATOM 1381 C C . ARG B 1 19 ? 16.597 10.744 23.688 1.00 9.28 19 ARG B C 1
ATOM 1382 O O . ARG B 1 19 ? 16.664 9.620 24.173 1.00 9.91 19 ARG B O 1
ATOM 1397 N N . ASP B 1 20 ? 15.438 11.354 23.480 1.00 9.51 20 ASP B N 1
ATOM 1398 C CA . ASP B 1 20 ? 14.192 10.713 23.886 1.00 9.90 20 ASP B CA 1
ATOM 1399 C C . ASP B 1 20 ? 13.931 9.431 23.105 1.00 9.33 20 ASP B C 1
ATOM 1400 O O . ASP B 1 20 ? 13.527 8.400 23.646 1.00 10.13 20 ASP B O 1
ATOM 1405 N N . SER B 1 21 ? 14.162 9.500 21.785 1.00 8.67 21 SER B N 1
ATOM 1406 C CA . SER B 1 21 ? 13.945 8.291 20.980 1.00 8.83 21 SER B CA 1
ATOM 1407 C C . SER B 1 21 ? 15.032 7.270 21.286 1.00 8.47 21 SER B C 1
ATOM 1408 O O . SER B 1 21 ? 14.732 6.070 21.327 1.00 9.26 21 SER B O 1
ATOM 1411 N N . TRP B 1 22 ? 16.278 7.690 21.504 1.00 8.65 22 TRP B N 1
ATOM 1412 C CA . TRP B 1 22 ? 17.324 6.710 21.797 1.00 8.87 22 TRP B CA 1
ATOM 1413 C C . TRP B 1 22 ? 17.107 5.998 23.126 1.00 9.32 22 TRP B C 1
ATOM 1414 O O . TRP B 1 22 ? 17.469 4.827 23.257 1.00 9.22 22 TRP B O 1
ATOM 1425 N N . LYS B 1 23 ? 16.529 6.654 24.122 1.00 10.19 23 LYS B N 1
ATOM 1426 C CA . LYS B 1 23 ? 16.220 5.989 25.390 1.00 11.91 23 LYS B CA 1
ATOM 1427 C C . LYS B 1 23 ? 15.436 4.702 25.167 1.00 10.64 23 LYS B C 1
ATOM 1428 O O . LYS B 1 23 ? 15.632 3.719 25.882 1.00 13.07 23 LYS B O 1
ATOM 1434 N N . VAL B 1 24 ? 14.557 4.731 24.183 1.00 9.95 24 VAL B N 1
ATOM 1435 C CA . VAL B 1 24 ? 13.738 3.574 23.845 1.00 9.69 24 VAL B CA 1
ATOM 1436 C C . VAL B 1 24 ? 14.450 2.685 22.834 1.00 9.23 24 VAL B C 1
ATOM 1437 O O . VAL B 1 24 ? 14.620 1.486 23.081 1.00 9.81 24 VAL B O 1
ATOM 1441 N N . ILE B 1 25 ? 14.877 3.212 21.686 1.00 9.17 25 ILE B N 1
ATOM 1442 C CA . ILE B 1 25 ? 15.480 2.331 20.674 1.00 9.61 25 ILE B CA 1
ATOM 1443 C C . ILE B 1 25 ? 16.753 1.675 21.194 1.00 9.24 25 ILE B C 1
ATOM 1444 O O . ILE B 1 25 ? 17.018 0.487 20.954 1.00 10.26 25 ILE B O 1
ATOM 1449 N N . GLY B 1 26 ? 17.564 2.445 21.916 1.00 9.56 26 GLY B N 1
ATOM 1450 C CA . GLY B 1 26 ? 18.811 1.926 22.453 1.00 10.62 26 GLY B CA 1
ATOM 1451 C C . GLY B 1 26 ? 18.678 1.002 23.641 1.00 10.23 26 GLY B C 1
ATOM 1452 O O . GLY B 1 26 ? 19.665 0.441 24.117 1.00 11.95 26 GLY B O 1
ATOM 1453 N N . SER B 1 27 ? 17.456 0.821 24.140 1.00 10.50 27 SER B N 1
ATOM 1454 C CA . SER B 1 27 ? 17.248 -0.129 25.230 1.00 11.22 27 SER B CA 1
ATOM 1455 C C . SER B 1 27 ? 17.149 -1.566 24.737 1.00 12.26 27 SER B C 1
ATOM 1456 O O . SER B 1 27 ? 17.151 -2.491 25.556 1.00 17.53 27 SER B O 1
ATOM 1459 N N . ASP B 1 28 ? 17.058 -1.787 23.430 1.00 10.17 28 ASP B N 1
ATOM 1460 C CA . ASP B 1 28 ? 17.120 -3.143 22.888 1.00 10.96 28 ASP B CA 1
ATOM 1461 C C . ASP B 1 28 ? 18.076 -3.124 21.702 1.00 10.01 28 ASP B C 1
ATOM 1462 O O . ASP B 1 28 ? 17.683 -3.106 20.529 1.00 10.42 28 ASP B O 1
ATOM 1467 N N . LYS B 1 29 ? 19.372 -3.124 22.025 1.00 10.08 29 LYS B N 1
ATOM 1468 C CA . LYS B 1 29 ? 20.373 -2.938 20.977 1.00 10.02 29 LYS B CA 1
ATOM 1469 C C . LYS B 1 29 ? 20.412 -4.144 20.055 1.00 9.76 29 LYS B C 1
ATOM 1470 O O . LYS B 1 29 ? 20.507 -3.981 18.835 1.00 10.40 29 LYS B O 1
ATOM 1476 N N . LYS B 1 30 ? 20.335 -5.350 20.591 1.00 10.07 30 LYS B N 1
ATOM 1477 C CA . LYS B 1 30 ? 20.326 -6.539 19.752 1.00 11.01 30 LYS B CA 1
ATOM 1478 C C . LYS B 1 30 ? 19.116 -6.563 18.833 1.00 9.62 30 LYS B C 1
ATOM 1479 O O . LYS B 1 30 ? 19.203 -6.721 17.596 1.00 10.51 30 LYS B O 1
ATOM 1485 N N . GLY B 1 31 ? 17.924 -6.411 19.407 1.00 10.08 31 GLY B N 1
ATOM 1486 C CA . GLY B 1 31 ? 16.721 -6.499 18.598 1.00 10.08 31 GLY B CA 1
ATOM 1487 C C . GLY B 1 31 ? 16.617 -5.401 17.560 1.00 9.45 31 GLY B C 1
ATOM 1488 O O . GLY B 1 31 ? 16.341 -5.639 16.379 1.00 9.84 31 GLY B O 1
ATOM 1489 N N . ASN B 1 32 ? 16.841 -4.156 17.993 1.00 9.28 32 ASN B N 1
ATOM 1490 C CA . ASN B 1 32 ? 16.653 -3.041 17.066 1.00 8.94 32 ASN B CA 1
ATOM 1491 C C . ASN B 1 32 ? 17.846 -2.914 16.115 1.00 8.61 32 ASN B C 1
ATOM 1492 O O . ASN B 1 32 ? 17.662 -2.448 14.977 1.00 9.23 32 ASN B O 1
ATOM 1497 N N . GLY B 1 33 ? 19.032 -3.311 16.537 1.00 8.31 33 GLY B N 1
ATOM 1498 C CA . GLY B 1 33 ? 20.168 -3.296 15.616 1.00 8.40 33 GLY B CA 1
ATOM 1499 C C . GLY B 1 33 ? 20.016 -4.304 14.498 1.00 8.01 33 GLY B C 1
ATOM 1500 O O . GLY B 1 33 ? 20.263 -3.980 13.332 1.00 8.44 33 GLY B O 1
ATOM 1501 N N . VAL B 1 34 ? 19.614 -5.527 14.844 1.00 8.36 34 VAL B N 1
ATOM 1502 C CA . VAL B 1 34 ? 19.394 -6.521 13.793 1.00 8.45 34 VAL B CA 1
ATOM 1503 C C . VAL B 1 34 ? 18.218 -6.074 12.929 1.00 8.81 34 VAL B C 1
ATOM 1504 O O . VAL B 1 34 ? 18.266 -6.266 11.699 1.00 9.43 34 VAL B O 1
ATOM 1508 N N . ALA B 1 35 ? 17.178 -5.490 13.504 1.00 9.23 35 ALA B N 1
ATOM 1509 C CA . ALA B 1 35 ? 16.068 -4.990 12.697 1.00 9.81 35 ALA B CA 1
ATOM 1510 C C . ALA B 1 35 ? 16.530 -3.901 11.731 1.00 9.13 35 ALA B C 1
ATOM 1511 O O . ALA B 1 35 ? 16.119 -3.878 10.561 1.00 9.55 35 ALA B O 1
ATOM 1513 N N . LEU B 1 36 ? 17.382 -2.992 12.182 1.00 8.52 36 LEU B N 1
ATOM 1514 C CA . LEU B 1 36 ? 17.907 -1.947 11.313 1.00 8.39 36 LEU B CA 1
ATOM 1515 C C . LEU B 1 36 ? 18.635 -2.540 10.116 1.00 8.21 36 LEU B C 1
ATOM 1516 O O . LEU B 1 36 ? 18.404 -2.159 8.967 1.00 8.66 36 LEU B O 1
ATOM 1521 N N . MET B 1 37 ? 19.534 -3.489 10.378 1.00 7.81 37 MET B N 1
ATOM 1522 C CA . MET B 1 37 ? 20.300 -4.109 9.297 1.00 7.88 37 MET B CA 1
ATOM 1523 C C . MET B 1 37 ? 19.397 -4.910 8.371 1.00 7.97 37 MET B C 1
ATOM 1524 O O . MET B 1 37 ? 19.527 -4.837 7.151 1.00 8.68 37 MET B O 1
ATOM 1533 N N . THR B 1 38 ? 18.474 -5.682 8.931 1.00 8.41 38 THR B N 1
ATOM 1534 C CA . THR B 1 38 ? 17.578 -6.481 8.091 1.00 8.76 38 THR B CA 1
ATOM 1535 C C . THR B 1 38 ? 16.752 -5.589 7.186 1.00 8.57 38 THR B C 1
ATOM 1536 O O . THR B 1 38 ? 16.509 -5.908 6.030 1.00 9.41 38 THR B O 1
ATOM 1540 N N . THR B 1 39 ? 16.318 -4.452 7.728 1.00 8.78 39 THR B N 1
ATOM 1541 C CA . THR B 1 39 ? 15.545 -3.489 6.938 1.00 9.19 39 THR B CA 1
ATOM 1542 C C . THR B 1 39 ? 16.404 -2.862 5.847 1.00 8.77 39 THR B C 1
ATOM 1543 O O . THR B 1 39 ? 15.939 -2.709 4.698 1.00 9.84 39 THR B O 1
ATOM 1547 N N . LEU B 1 40 ? 17.646 -2.479 6.153 1.00 8.81 40 LEU B N 1
ATOM 1548 C CA . LEU B 1 40 ? 18.564 -2.000 5.120 1.00 8.89 40 LEU B CA 1
ATOM 1549 C C . LEU B 1 40 ? 18.638 -3.016 3.978 1.00 8.65 40 LEU B C 1
ATOM 1550 O O . LEU B 1 40 ? 18.549 -2.669 2.805 1.00 10.46 40 LEU B O 1
ATOM 1555 N N . PHE B 1 41 ? 18.815 -4.295 4.319 1.00 9.02 41 PHE B N 1
ATOM 1556 C CA . PHE B 1 41 ? 18.994 -5.291 3.252 1.00 9.45 41 PHE B CA 1
ATOM 1557 C C . PHE B 1 41 ? 17.707 -5.626 2.532 1.00 9.70 41 PHE B C 1
ATOM 1558 O O . PHE B 1 41 ? 17.747 -6.120 1.389 1.00 11.33 41 PHE B O 1
ATOM 1566 N N . ALA B 1 42 ? 16.552 -5.392 3.135 1.00 9.65 42 ALA B N 1
ATOM 1567 C CA . ALA B 1 42 ? 15.262 -5.650 2.526 1.00 10.35 42 ALA B CA 1
ATOM 1568 C C . ALA B 1 42 ? 14.920 -4.590 1.477 1.00 10.39 42 ALA B C 1
ATOM 1569 O O . ALA B 1 42 ? 14.371 -4.915 0.433 1.00 12.13 42 ALA B O 1
ATOM 1571 N N . ASP B 1 43 ? 15.261 -3.349 1.803 1.00 10.78 43 ASP B N 1
ATOM 1572 C CA . ASP B 1 43 ? 14.881 -2.196 1.004 1.00 12.35 43 ASP B CA 1
ATOM 1573 C C . ASP B 1 43 ? 16.000 -1.716 0.087 1.00 11.10 43 ASP B C 1
ATOM 1574 O O . ASP B 1 43 ? 15.758 -1.015 -0.903 1.00 13.50 43 ASP B O 1
ATOM 1579 N N . ASN B 1 44 ? 17.229 -2.079 0.410 1.00 9.69 44 ASN B N 1
ATOM 1580 C CA . ASN B 1 44 ? 18.427 -1.653 -0.297 1.00 9.59 44 ASN B CA 1
ATOM 1581 C C . ASN B 1 44 ? 19.310 -2.873 -0.574 1.00 8.90 44 ASN B C 1
ATOM 1582 O O . ASN B 1 44 ? 20.442 -2.985 -0.120 1.00 9.20 44 ASN B O 1
ATOM 1587 N N . GLN B 1 45 ? 18.744 -3.795 -1.352 1.00 8.97 45 GLN B N 1
ATOM 1588 C CA . GLN B 1 45 ? 19.406 -5.065 -1.616 1.00 8.80 45 GLN B CA 1
ATOM 1589 C C . GLN B 1 45 ? 20.757 -4.878 -2.295 1.00 8.57 45 GLN B C 1
ATOM 1590 O O . GLN B 1 45 ? 21.612 -5.768 -2.190 1.00 9.26 45 GLN B O 1
ATOM 1596 N N . GLU B 1 46 ? 20.956 -3.754 -2.978 1.00 8.77 46 GLU B N 1
ATOM 1597 C CA . GLU B 1 46 ? 22.215 -3.462 -3.641 1.00 9.50 46 GLU B CA 1
ATOM 1598 C C . GLU B 1 46 ? 23.369 -3.316 -2.645 1.00 9.59 46 GLU B C 1
ATOM 1599 O O . GLU B 1 46 ? 24.514 -3.336 -3.100 1.00 11.67 46 GLU B O 1
ATOM 1605 N N . THR B 1 47 ? 23.082 -3.173 -1.360 1.00 8.94 47 THR B N 1
ATOM 1606 C CA . THR B 1 47 ? 24.139 -3.011 -0.362 1.00 9.66 47 THR B CA 1
ATOM 1607 C C . THR B 1 47 ? 24.616 -4.350 0.207 1.00 9.37 47 THR B C 1
ATOM 1608 O O . THR B 1 47 ? 25.612 -4.380 0.931 1.00 9.96 47 THR B O 1
ATOM 1612 N N . ILE B 1 48 ? 23.934 -5.446 -0.103 1.00 9.26 48 ILE B N 1
ATOM 1613 C CA . ILE B 1 48 ? 24.215 -6.704 0.606 1.00 9.07 48 ILE B CA 1
ATOM 1614 C C . ILE B 1 48 ? 25.649 -7.149 0.387 1.00 9.08 48 ILE B C 1
ATOM 1615 O O . ILE B 1 48 ? 26.308 -7.619 1.315 1.00 9.59 48 ILE B O 1
ATOM 1620 N N . GLY B 1 49 ? 26.178 -7.028 -0.821 1.00 9.76 49 GLY B N 1
ATOM 1621 C CA . GLY B 1 49 ? 27.509 -7.510 -1.138 1.00 10.64 49 GLY B CA 1
ATOM 1622 C C . GLY B 1 49 ? 28.600 -6.898 -0.289 1.00 10.31 49 GLY B C 1
ATOM 1623 O O . GLY B 1 49 ? 29.630 -7.522 -0.014 1.00 11.79 49 GLY B O 1
ATOM 1624 N N . TYR B 1 50 ? 28.415 -5.657 0.166 1.00 9.33 50 TYR B N 1
ATOM 1625 C CA . TYR B 1 50 ? 29.410 -5.003 0.992 1.00 9.28 50 TYR B CA 1
ATOM 1626 C C . TYR B 1 50 ? 29.636 -5.730 2.313 1.00 8.61 50 TYR B C 1
ATOM 1627 O O . TYR B 1 50 ? 30.685 -5.563 2.925 1.00 9.59 50 TYR B O 1
ATOM 1636 N N . PHE B 1 51 ? 28.640 -6.507 2.720 1.00 8.96 51 PHE B N 1
ATOM 1637 C CA . PHE B 1 51 ? 28.627 -7.112 4.048 1.00 9.19 51 PHE B CA 1
ATOM 1638 C C . PHE B 1 51 ? 28.999 -8.589 4.009 1.00 9.00 51 PHE B C 1
ATOM 1639 O O . PHE B 1 51 ? 28.666 -9.319 4.949 1.00 10.12 51 PHE B O 1
ATOM 1647 N N . LYS B 1 52 ? 29.688 -9.032 2.964 1.00 9.56 52 LYS B N 1
ATOM 1648 C CA . LYS B 1 52 ? 29.973 -10.463 2.819 1.00 11.16 52 LYS B CA 1
ATOM 1649 C C . LYS B 1 52 ? 30.739 -11.030 4.010 1.00 9.46 52 LYS B C 1
ATOM 1650 O O . LYS B 1 52 ? 30.580 -12.242 4.246 1.00 10.65 52 LYS B O 1
ATOM 1656 N N . ARG B 1 53 ? 31.529 -10.253 4.748 1.00 9.43 53 ARG B N 1
ATOM 1657 C CA . ARG B 1 53 ? 32.200 -10.822 5.916 1.00 9.44 53 ARG B CA 1
ATOM 1658 C C . ARG B 1 53 ? 31.224 -11.440 6.904 1.00 9.34 53 ARG B C 1
ATOM 1659 O O . ARG B 1 53 ? 31.541 -12.378 7.629 1.00 11.15 53 ARG B O 1
ATOM 1667 N N . LEU B 1 54 ? 30.015 -10.899 6.944 1.00 9.07 54 LEU B N 1
ATOM 1668 C CA . LEU B 1 54 ? 29.039 -11.320 7.939 1.00 9.52 54 LEU B CA 1
ATOM 1669 C C . LEU B 1 54 ? 28.378 -12.638 7.566 1.00 10.22 54 LEU B C 1
ATOM 1670 O O . LEU B 1 54 ? 27.611 -13.166 8.385 1.00 12.27 54 LEU B O 1
ATOM 1675 N N . GLY B 1 55 ? 28.647 -13.175 6.379 1.00 10.42 55 GLY B N 1
ATOM 1676 C CA . GLY B 1 55 ? 27.973 -14.397 5.970 1.00 11.24 55 GLY B CA 1
ATOM 1677 C C . GLY B 1 55 ? 26.633 -14.072 5.346 1.00 10.90 55 GLY B C 1
ATOM 1678 O O . GLY B 1 55 ? 26.525 -13.126 4.578 1.00 16.25 55 GLY B O 1
ATOM 1679 N N . ASP B 1 56 ? 25.609 -14.850 5.661 1.00 11.01 56 ASP B N 1
ATOM 1680 C CA . ASP B 1 56 ? 24.282 -14.721 5.082 1.00 10.83 56 ASP B CA 1
ATOM 1681 C C . ASP B 1 56 ? 23.448 -13.754 5.926 1.00 10.59 56 ASP B C 1
ATOM 1682 O O . ASP B 1 56 ? 22.971 -14.138 6.995 1.00 11.66 56 ASP B O 1
ATOM 1687 N N . VAL B 1 57 ? 23.287 -12.528 5.431 1.00 10.77 57 VAL B N 1
ATOM 1688 C CA . VAL B 1 57 ? 22.647 -11.500 6.249 1.00 11.02 57 VAL B CA 1
ATOM 1689 C C . VAL B 1 57 ? 21.126 -11.635 6.261 1.00 12.78 57 VAL B C 1
ATOM 1690 O O . VAL B 1 57 ? 20.474 -10.772 6.859 1.00 15.25 57 VAL B O 1
ATOM 1694 N N . SER B 1 58 ? 20.576 -12.669 5.619 1.00 11.15 58 SER B N 1
ATOM 1695 C CA . SER B 1 58 ? 19.144 -12.945 5.756 1.00 11.48 58 SER B CA 1
ATOM 1696 C C . SER B 1 58 ? 18.837 -13.840 6.950 1.00 11.58 58 SER B C 1
ATOM 1697 O O . SER B 1 58 ? 17.664 -14.117 7.214 1.00 13.38 58 SER B O 1
ATOM 1700 N N . GLN B 1 59 ? 19.842 -14.304 7.688 1.00 12.46 59 GLN B N 1
ATOM 1701 C CA . GLN B 1 59 ? 19.579 -15.276 8.751 1.00 12.03 59 GLN B CA 1
ATOM 1702 C C . GLN B 1 59 ? 19.256 -14.612 10.081 1.00 11.60 59 GLN B C 1
ATOM 1703 O O . GLN B 1 59 ? 18.971 -15.315 11.056 1.00 13.02 59 GLN B O 1
ATOM 1709 N N . GLY B 1 60 ? 19.279 -13.293 10.145 1.00 13.40 60 GLY B N 1
ATOM 1710 C CA . GLY B 1 60 ? 18.828 -12.578 11.323 1.00 14.47 60 GLY B CA 1
ATOM 1711 C C . GLY B 1 60 ? 19.589 -12.997 12.569 1.00 12.38 60 GLY B C 1
ATOM 1712 O O . GLY B 1 60 ? 20.822 -13.087 12.565 1.00 12.49 60 GLY B O 1
ATOM 1713 N N A MET B 1 61 ? 18.960 -13.347 13.699 0.56 11.96 61 MET B N 1
ATOM 1714 N N B MET B 1 61 ? 18.759 -13.191 13.625 0.44 15.23 61 MET B N 1
ATOM 1715 C CA A MET B 1 61 ? 19.644 -13.811 14.901 0.56 10.99 61 MET B CA 1
ATOM 1716 C CA B MET B 1 61 ? 19.234 -13.217 14.980 0.44 15.09 61 MET B CA 1
ATOM 1717 C C A MET B 1 61 ? 20.382 -15.150 14.791 0.56 11.11 61 MET B C 1
ATOM 1718 C C B MET B 1 61 ? 20.232 -14.361 15.062 0.44 13.58 61 MET B C 1
ATOM 1719 O O A MET B 1 61 ? 21.182 -15.442 15.697 0.56 13.39 61 MET B O 1
ATOM 1720 O O B MET B 1 61 ? 21.219 -14.285 15.775 0.44 14.14 61 MET B O 1
ATOM 1729 N N A ALA B 1 62 ? 20.152 -15.954 13.767 0.56 9.89 62 ALA B N 1
ATOM 1730 N N B ALA B 1 62 ? 19.924 -15.403 14.296 0.44 12.08 62 ALA B N 1
ATOM 1731 C CA A ALA B 1 62 ? 20.868 -17.207 13.550 0.56 10.06 62 ALA B CA 1
ATOM 1732 C CA B ALA B 1 62 ? 20.690 -16.634 14.337 0.44 12.33 62 ALA B CA 1
ATOM 1733 C C A ALA B 1 62 ? 22.131 -16.986 12.717 0.56 11.33 62 ALA B C 1
ATOM 1734 C C B ALA B 1 62 ? 22.095 -16.469 13.781 0.44 11.71 62 ALA B C 1
ATOM 1735 O O A ALA B 1 62 ? 22.602 -17.869 11.999 0.56 15.83 62 ALA B O 1
ATOM 1736 O O B ALA B 1 62 ? 22.971 -17.265 14.115 0.44 12.92 62 ALA B O 1
ATOM 1739 N N A ASN B 1 63 ? 22.663 -15.781 12.826 0.56 11.08 63 ASN B N 1
ATOM 1740 N N B ASN B 1 63 ? 22.328 -15.467 12.944 0.44 10.93 63 ASN B N 1
ATOM 1741 C CA A ASN B 1 63 ? 23.947 -15.389 12.267 0.56 9.83 63 ASN B CA 1
ATOM 1742 C CA B ASN B 1 63 ? 23.673 -15.271 12.392 0.44 10.03 63 ASN B CA 1
ATOM 1743 C C A ASN B 1 63 ? 24.655 -14.560 13.337 0.56 9.70 63 ASN B C 1
ATOM 1744 C C B ASN B 1 63 ? 24.550 -14.605 13.440 0.44 11.70 63 ASN B C 1
ATOM 1745 O O A ASN B 1 63 ? 24.407 -13.388 13.587 0.56 10.86 63 ASN B O 1
ATOM 1746 O O B ASN B 1 63 ? 24.254 -13.446 13.753 0.44 10.55 63 ASN B O 1
ATOM 1755 N N . ASP B 1 64 ? 25.585 -15.257 13.979 1.00 11.89 64 ASP B N 1
ATOM 1756 C CA . ASP B 1 64 ? 26.337 -14.642 15.072 1.00 11.37 64 ASP B CA 1
ATOM 1757 C C . ASP B 1 64 ? 27.153 -13.434 14.606 1.00 9.71 64 ASP B C 1
ATOM 1758 O O . ASP B 1 64 ? 27.254 -12.450 15.355 1.00 9.57 64 ASP B O 1
ATOM 1767 N N . LYS B 1 65 ? 27.738 -13.467 13.406 1.00 10.14 65 LYS B N 1
ATOM 1768 C CA . LYS B 1 65 ? 28.496 -12.306 12.940 1.00 9.32 65 LYS B CA 1
ATOM 1769 C C . LYS B 1 65 ? 27.581 -11.123 12.681 1.00 8.58 65 LYS B C 1
ATOM 1770 O O . LYS B 1 65 ? 27.919 -9.968 12.966 1.00 8.80 65 LYS B O 1
ATOM 1776 N N . LEU B 1 66 ? 26.391 -11.371 12.133 1.00 9.18 66 LEU B N 1
ATOM 1777 C CA . LEU B 1 66 ? 25.420 -10.288 11.943 1.00 8.86 66 LEU B CA 1
ATOM 1778 C C . LEU B 1 66 ? 24.994 -9.707 13.296 1.00 8.77 66 LEU B C 1
ATOM 1779 O O . LEU B 1 66 ? 24.895 -8.483 13.457 1.00 8.91 66 LEU B O 1
ATOM 1784 N N . ARG B 1 67 ? 24.739 -10.574 14.271 1.00 9.14 67 ARG B N 1
ATOM 1785 C CA . ARG B 1 67 ? 24.361 -10.086 15.595 1.00 9.46 67 ARG B CA 1
ATOM 1786 C C . ARG B 1 67 ? 25.479 -9.253 16.208 1.00 8.85 67 ARG B C 1
ATOM 1787 O O . ARG B 1 67 ? 25.215 -8.182 16.759 1.00 9.68 67 ARG B O 1
ATOM 1802 N N . GLY B 1 68 ? 26.720 -9.727 16.127 1.00 8.99 68 GLY B N 1
ATOM 1803 C CA . GLY B 1 68 ? 27.827 -8.978 16.712 1.00 9.10 68 GLY B CA 1
ATOM 1804 C C . GLY B 1 68 ? 28.029 -7.623 16.046 1.00 8.90 68 GLY B C 1
ATOM 1805 O O . GLY B 1 68 ? 28.280 -6.603 16.701 1.00 9.29 68 GLY B O 1
ATOM 1806 N N . HIS B 1 69 ? 27.920 -7.604 14.719 1.00 7.81 69 HIS B N 1
ATOM 1807 C CA . HIS B 1 69 ? 27.979 -6.363 13.976 1.00 7.98 69 HIS B CA 1
ATOM 1808 C C . HIS B 1 69 ? 26.881 -5.393 14.399 1.00 7.41 69 HIS B C 1
ATOM 1809 O O . HIS B 1 69 ? 27.091 -4.200 14.609 1.00 7.93 69 HIS B O 1
ATOM 1816 N N . SER B 1 70 ? 25.656 -5.922 14.484 1.00 7.83 70 SER B N 1
ATOM 1817 C CA . SER B 1 70 ? 24.480 -5.095 14.706 1.00 8.15 70 SER B CA 1
ATOM 1818 C C . SER B 1 70 ? 24.491 -4.487 16.104 1.00 8.13 70 SER B C 1
ATOM 1819 O O . SER B 1 70 ? 24.195 -3.305 16.292 1.00 8.68 70 SER B O 1
ATOM 1822 N N . ILE B 1 71 ? 24.837 -5.312 17.096 1.00 8.32 71 ILE B N 1
ATOM 1823 C CA . ILE B 1 71 ? 24.963 -4.783 18.464 1.00 8.89 71 ILE B CA 1
ATOM 1824 C C . ILE B 1 71 ? 26.012 -3.683 18.496 1.00 8.40 71 ILE B C 1
ATOM 1825 O O . ILE B 1 71 ? 25.817 -2.614 19.080 1.00 8.80 71 ILE B O 1
ATOM 1830 N N . THR B 1 72 ? 27.163 -3.929 17.854 1.00 8.22 72 THR B N 1
ATOM 1831 C CA . THR B 1 72 ? 28.260 -2.958 17.907 1.00 8.55 72 THR B CA 1
ATOM 1832 C C . THR B 1 72 ? 27.870 -1.667 17.195 1.00 8.35 72 THR B C 1
ATOM 1833 O O . THR B 1 72 ? 28.243 -0.577 17.649 1.00 8.87 72 THR B O 1
ATOM 1837 N N . LEU B 1 73 ? 27.128 -1.750 16.096 1.00 7.86 73 LEU B N 1
ATOM 1838 C CA . LEU B 1 73 ? 26.636 -0.548 15.425 1.00 7.76 73 LEU B CA 1
ATOM 1839 C C . LEU B 1 73 ? 25.805 0.288 16.395 1.00 7.50 73 LEU B C 1
ATOM 1840 O O . LEU B 1 73 ? 25.889 1.526 16.396 1.00 7.70 73 LEU B O 1
ATOM 1845 N N . MET B 1 74 ? 24.992 -0.369 17.213 1.00 7.62 74 MET B N 1
ATOM 1846 C CA . MET B 1 74 ? 24.162 0.374 18.159 1.00 7.50 74 MET B CA 1
ATOM 1847 C C . MET B 1 74 ? 25.005 1.062 19.226 1.00 7.47 74 MET B C 1
ATOM 1848 O O . MET B 1 74 ? 24.570 2.091 19.761 1.00 8.46 74 MET B O 1
ATOM 1853 N N . TYR B 1 75 ? 26.190 0.530 19.547 1.00 7.69 75 TYR B N 1
ATOM 1854 C CA . TYR B 1 75 ? 27.085 1.255 20.455 1.00 8.21 75 TYR B CA 1
ATOM 1855 C C . TYR B 1 75 ? 27.773 2.420 19.757 1.00 8.11 75 TYR B C 1
ATOM 1856 O O . TYR B 1 75 ? 28.175 3.359 20.455 1.00 9.26 75 TYR B O 1
ATOM 1865 N N . ALA B 1 76 ? 27.931 2.414 18.444 1.00 8.08 76 ALA B N 1
ATOM 1866 C CA . ALA B 1 76 ? 28.374 3.614 17.738 1.00 8.11 76 ALA B CA 1
ATOM 1867 C C . ALA B 1 76 ? 27.337 4.716 17.928 1.00 7.60 76 ALA B C 1
ATOM 1868 O O . ALA B 1 76 ? 27.652 5.875 18.217 1.00 8.21 76 ALA B O 1
ATOM 1870 N N . LEU B 1 77 ? 26.056 4.359 17.763 1.00 7.84 77 LEU B N 1
ATOM 1871 C CA . LEU B 1 77 ? 24.986 5.337 17.970 1.00 8.11 77 LEU B CA 1
ATOM 1872 C C . LEU B 1 77 ? 24.943 5.800 19.424 1.00 8.07 77 LEU B C 1
ATOM 1873 O O . LEU B 1 77 ? 24.774 6.992 19.673 1.00 8.42 77 LEU B O 1
ATOM 1878 N N . GLN B 1 78 ? 25.097 4.891 20.386 1.00 8.05 78 GLN B N 1
ATOM 1879 C CA . GLN B 1 78 ? 25.147 5.291 21.790 1.00 8.31 78 GLN B CA 1
ATOM 1880 C C . GLN B 1 78 ? 26.225 6.335 22.043 1.00 8.22 78 GLN B C 1
ATOM 1881 O O . GLN B 1 78 ? 26.006 7.326 22.748 1.00 8.84 78 GLN B O 1
ATOM 1887 N N . ASN B 1 79 ? 27.389 6.084 21.466 1.00 8.16 79 ASN B N 1
ATOM 1888 C CA . ASN B 1 79 ? 28.543 6.986 21.552 1.00 8.42 79 ASN B CA 1
ATOM 1889 C C . ASN B 1 79 ? 28.154 8.343 21.011 1.00 8.14 79 ASN B C 1
ATOM 1890 O O . ASN B 1 79 ? 28.334 9.365 21.680 1.00 9.01 79 ASN B O 1
ATOM 1895 N N . PHE B 1 80 ? 27.602 8.407 19.802 1.00 8.07 80 PHE B N 1
ATOM 1896 C CA . PHE B 1 80 ? 27.187 9.695 19.261 1.00 8.20 80 PHE B CA 1
ATOM 1897 C C . PHE B 1 80 ? 26.211 10.425 20.176 1.00 8.37 80 PHE B C 1
ATOM 1898 O O . PHE B 1 80 ? 26.366 11.623 20.435 1.00 9.23 80 PHE B O 1
ATOM 1906 N N . ILE B 1 81 ? 25.191 9.697 20.655 1.00 8.42 81 ILE B N 1
ATOM 1907 C CA . ILE B 1 81 ? 24.202 10.343 21.514 1.00 8.89 81 ILE B CA 1
ATOM 1908 C C . ILE B 1 81 ? 24.872 10.897 22.757 1.00 9.43 81 ILE B C 1
ATOM 1909 O O . ILE B 1 81 ? 24.567 12.013 23.198 1.00 10.19 81 ILE B O 1
ATOM 1914 N N . ASP B 1 82 ? 25.793 10.149 23.345 1.00 9.18 82 ASP B N 1
ATOM 1915 C CA . ASP B 1 82 ? 26.418 10.630 24.568 1.00 10.29 82 ASP B CA 1
ATOM 1916 C C . ASP B 1 82 ? 27.353 11.808 24.312 1.00 11.06 82 ASP B C 1
ATOM 1917 O O . ASP B 1 82 ? 27.660 12.513 25.280 1.00 13.65 82 ASP B O 1
ATOM 1922 N N . GLN B 1 83 ? 27.810 12.051 23.089 1.00 10.43 83 GLN B N 1
ATOM 1923 C CA . GLN B 1 83 ? 28.682 13.184 22.800 1.00 11.18 83 GLN B CA 1
ATOM 1924 C C . GLN B 1 83 ? 27.937 14.428 22.317 1.00 10.87 83 GLN B C 1
ATOM 1925 O O . GLN B 1 83 ? 28.605 15.418 21.999 1.00 12.07 83 GLN B O 1
ATOM 1931 N N . LEU B 1 84 ? 26.610 14.433 22.239 1.00 11.21 84 LEU B N 1
ATOM 1932 C CA . LEU B 1 84 ? 25.908 15.503 21.541 1.00 11.66 84 LEU B CA 1
ATOM 1933 C C . LEU B 1 84 ? 26.205 16.896 22.087 1.00 13.33 84 LEU B C 1
ATOM 1934 O O . LEU B 1 84 ? 26.210 17.865 21.316 1.00 15.14 84 LEU B O 1
ATOM 1939 N N . ASP B 1 85 ? 26.449 17.008 23.388 1.00 13.59 85 ASP B N 1
ATOM 1940 C CA . ASP B 1 85 ? 26.595 18.358 23.943 1.00 14.84 85 ASP B CA 1
ATOM 1941 C C . ASP B 1 85 ? 28.003 18.908 23.781 1.00 15.46 85 ASP B C 1
ATOM 1942 O O . ASP B 1 85 ? 28.245 20.084 24.105 1.00 16.78 85 ASP B O 1
ATOM 1947 N N . ASN B 1 86 ? 28.934 18.102 23.297 1.00 13.31 86 ASN B N 1
ATOM 1948 C CA . ASN B 1 86 ? 30.310 18.541 23.094 1.00 12.94 86 ASN B CA 1
ATOM 1949 C C . ASN B 1 86 ? 30.702 18.252 21.657 1.00 11.91 86 ASN B C 1
ATOM 1950 O O . ASN B 1 86 ? 31.204 17.175 21.328 1.00 11.83 86 ASN B O 1
ATOM 1955 N N . PRO B 1 87 ? 30.459 19.210 20.780 1.00 12.85 87 PRO B N 1
ATOM 1956 C CA . PRO B 1 87 ? 30.841 19.028 19.370 1.00 12.25 87 PRO B CA 1
ATOM 1957 C C . PRO B 1 87 ? 32.296 18.605 19.177 1.00 12.31 87 PRO B C 1
ATOM 1958 O O . PRO B 1 87 ? 32.541 17.854 18.220 1.00 12.65 87 PRO B O 1
ATOM 1962 N N . ASP B 1 88 ? 33.265 19.013 19.988 1.00 13.44 88 ASP B N 1
ATOM 1963 C CA . ASP B 1 88 ? 34.623 18.509 19.810 1.00 13.56 88 ASP B CA 1
ATOM 1964 C C . ASP B 1 88 ? 34.686 16.991 19.922 1.00 12.20 88 ASP B C 1
ATOM 1965 O O . ASP B 1 88 ? 35.347 16.286 19.159 1.00 13.41 88 ASP B O 1
ATOM 1970 N N . ASP B 1 89 ? 33.978 16.460 20.910 1.00 11.98 89 ASP B N 1
ATOM 1971 C CA . ASP B 1 89 ? 33.987 15.010 21.114 1.00 11.37 89 ASP B CA 1
ATOM 1972 C C . ASP B 1 89 ? 33.137 14.316 20.057 1.00 10.57 89 ASP B C 1
ATOM 1973 O O . ASP B 1 89 ? 33.510 13.261 19.529 1.00 10.26 89 ASP B O 1
ATOM 1978 N N . LEU B 1 90 ? 31.984 14.883 19.715 1.00 10.17 90 LEU B N 1
ATOM 1979 C CA . LEU B 1 90 ? 31.171 14.277 18.664 1.00 9.91 90 LEU B CA 1
ATOM 1980 C C . LEU B 1 90 ? 31.949 14.195 17.364 1.00 9.74 90 LEU B C 1
ATOM 1981 O O . LEU B 1 90 ? 31.939 13.147 16.694 1.00 9.86 90 LEU B O 1
ATOM 1986 N N . VAL B 1 91 ? 32.614 15.280 16.987 1.00 10.17 91 VAL B N 1
ATOM 1987 C CA . VAL B 1 91 ? 33.316 15.277 15.705 1.00 10.06 91 VAL B CA 1
ATOM 1988 C C . VAL B 1 91 ? 34.407 14.218 15.720 1.00 9.73 91 VAL B C 1
ATOM 1989 O O . VAL B 1 91 ? 34.573 13.513 14.719 1.00 10.20 91 VAL B O 1
ATOM 1993 N N . CYS B 1 92 ? 35.163 14.079 16.810 1.00 9.62 92 CYS B N 1
ATOM 1994 C CA . CYS B 1 92 ? 36.290 13.127 16.731 1.00 10.67 92 CYS B CA 1
ATOM 1995 C C . CYS B 1 92 ? 35.761 11.682 16.665 1.00 9.42 92 CYS B C 1
ATOM 1996 O O . CYS B 1 92 ? 36.414 10.843 16.020 1.00 9.87 92 CYS B O 1
ATOM 1999 N N . VAL B 1 93 ? 34.624 11.367 17.284 1.00 9.05 93 VAL B N 1
ATOM 2000 C CA . VAL B 1 93 ? 34.117 9.984 17.158 1.00 8.66 93 VAL B CA 1
ATOM 2001 C C . VAL B 1 93 ? 33.439 9.811 15.803 1.00 8.84 93 VAL B C 1
ATOM 2002 O O . VAL B 1 93 ? 33.557 8.735 15.189 1.00 9.48 93 VAL B O 1
ATOM 2009 N N . VAL B 1 94 ? 32.735 10.811 15.281 1.00 9.01 94 VAL B N 1
ATOM 2010 C CA . VAL B 1 94 ? 32.200 10.742 13.920 1.00 9.31 94 VAL B CA 1
ATOM 2011 C C . VAL B 1 94 ? 33.332 10.497 12.917 1.00 9.19 94 VAL B C 1
ATOM 2012 O O . VAL B 1 94 ? 33.184 9.656 12.028 1.00 9.88 94 VAL B O 1
ATOM 2016 N N . GLU B 1 95 ? 34.440 11.213 13.048 1.00 9.67 95 GLU B N 1
ATOM 2017 C CA . GLU B 1 95 ? 35.545 11.049 12.101 1.00 9.80 95 GLU B CA 1
ATOM 2018 C C . GLU B 1 95 ? 36.081 9.626 12.167 1.00 9.47 95 GLU B C 1
ATOM 2019 O O . GLU B 1 95 ? 36.434 9.035 11.141 1.00 10.90 95 GLU B O 1
ATOM 2025 N N . LYS B 1 96 ? 36.157 9.058 13.369 1.00 9.55 96 LYS B N 1
ATOM 2026 C CA . LYS B 1 96 ? 36.634 7.678 13.520 1.00 9.51 96 LYS B CA 1
ATOM 2027 C C . LYS B 1 96 ? 35.726 6.738 12.741 1.00 9.25 96 LYS B C 1
ATOM 2028 O O . LYS B 1 96 ? 36.175 5.910 11.933 1.00 9.79 96 LYS B O 1
ATOM 2034 N N . PHE B 1 97 ? 34.416 6.807 12.959 1.00 9.20 97 PHE B N 1
ATOM 2035 C CA . PHE B 1 97 ? 33.516 5.904 12.247 1.00 9.01 97 PHE B CA 1
ATOM 2036 C C . PHE B 1 97 ? 33.448 6.227 10.761 1.00 8.92 97 PHE B C 1
ATOM 2037 O O . PHE B 1 97 ? 33.225 5.322 9.934 1.00 9.77 97 PHE B O 1
ATOM 2045 N N . ALA B 1 98 ? 33.628 7.488 10.378 1.00 9.45 98 ALA B N 1
ATOM 2046 C CA . ALA B 1 98 ? 33.689 7.809 8.956 1.00 9.43 98 ALA B CA 1
ATOM 2047 C C . ALA B 1 98 ? 34.846 7.061 8.299 1.00 9.47 98 ALA B C 1
ATOM 2048 O O . ALA B 1 98 ? 34.674 6.512 7.199 1.00 10.03 98 ALA B O 1
ATOM 2050 N N . VAL B 1 99 ? 36.004 7.016 8.929 1.00 9.97 99 VAL B N 1
ATOM 2051 C CA . VAL B 1 99 ? 37.139 6.298 8.355 1.00 10.20 99 VAL B CA 1
ATOM 2052 C C . VAL B 1 99 ? 36.794 4.826 8.154 1.00 9.72 99 VAL B C 1
ATOM 2053 O O . VAL B 1 99 ? 37.173 4.238 7.126 1.00 10.46 99 VAL B O 1
ATOM 2057 N N . ASN B 1 100 ? 36.079 4.210 9.098 1.00 9.76 100 ASN B N 1
ATOM 2058 C CA . ASN B 1 100 ? 35.635 2.834 8.933 1.00 10.34 100 ASN B CA 1
ATOM 2059 C C . ASN B 1 100 ? 34.847 2.635 7.638 1.00 9.76 100 ASN B C 1
ATOM 2060 O O . ASN B 1 100 ? 34.886 1.560 7.030 1.00 11.42 100 ASN B O 1
ATOM 2065 N N . HIS B 1 101 ? 34.112 3.640 7.197 1.00 8.89 101 HIS B N 1
ATOM 2066 C CA . HIS B 1 101 ? 33.281 3.555 6.003 1.00 8.98 101 HIS B CA 1
ATOM 2067 C C . HIS B 1 101 ? 34.026 4.038 4.756 1.00 9.73 101 HIS B C 1
ATOM 2068 O O . HIS B 1 101 ? 33.850 3.439 3.681 1.00 10.37 101 HIS B O 1
ATOM 2075 N N . ILE B 1 102 ? 34.846 5.077 4.839 1.00 10.68 102 ILE B N 1
ATOM 2076 C CA . ILE B 1 102 ? 35.645 5.526 3.692 1.00 13.49 102 ILE B CA 1
ATOM 2077 C C . ILE B 1 102 ? 36.528 4.426 3.163 1.00 15.54 102 ILE B C 1
ATOM 2078 O O . ILE B 1 102 ? 36.677 4.198 1.963 1.00 17.80 102 ILE B O 1
ATOM 2083 N N . THR B 1 103 ? 37.150 3.695 4.080 1.00 17.94 103 THR B N 1
ATOM 2084 C CA . THR B 1 103 ? 38.111 2.677 3.657 1.00 20.91 103 THR B CA 1
ATOM 2085 C C . THR B 1 103 ? 37.375 1.523 2.990 1.00 20.79 103 THR B C 1
ATOM 2086 O O . THR B 1 103 ? 38.000 0.671 2.365 1.00 25.30 103 THR B O 1
ATOM 2090 N N . ARG B 1 104 ? 36.049 1.473 3.098 1.00 16.88 104 ARG B N 1
ATOM 2091 C CA . ARG B 1 104 ? 35.243 0.482 2.399 1.00 16.54 104 ARG B CA 1
ATOM 2092 C C . ARG B 1 104 ? 34.424 1.026 1.248 1.00 13.50 104 ARG B C 1
ATOM 2093 O O . ARG B 1 104 ? 33.494 0.400 0.730 1.00 14.85 104 ARG B O 1
ATOM 2101 N N . LYS B 1 105 ? 34.803 2.228 0.861 1.00 13.41 105 LYS B N 1
ATOM 2102 C CA . LYS B 1 105 ? 34.274 2.866 -0.336 1.00 13.10 105 LYS B CA 1
ATOM 2103 C C . LYS B 1 105 ? 32.782 3.171 -0.190 1.00 11.28 105 LYS B C 1
ATOM 2104 O O . LYS B 1 105 ? 32.045 3.118 -1.177 1.00 14.42 105 LYS B O 1
ATOM 2110 N N . ILE B 1 106 ? 32.340 3.488 1.022 1.00 9.89 106 ILE B N 1
ATOM 2111 C CA . ILE B 1 106 ? 30.972 3.925 1.244 1.00 9.45 106 ILE B CA 1
ATOM 2112 C C . ILE B 1 106 ? 30.884 5.441 1.175 1.00 9.46 106 ILE B C 1
ATOM 2113 O O . ILE B 1 106 ? 31.443 6.137 2.028 1.00 11.49 106 ILE B O 1
ATOM 2118 N N . SER B 1 107 ? 30.187 5.926 0.151 1.00 9.08 107 SER B N 1
ATOM 2119 C CA . SER B 1 107 ? 30.040 7.349 -0.050 1.00 9.09 107 SER B CA 1
ATOM 2120 C C . SER B 1 107 ? 29.059 7.984 0.924 1.00 8.53 107 SER B C 1
ATOM 2121 O O . SER B 1 107 ? 28.301 7.298 1.615 1.00 8.64 107 SER B O 1
ATOM 2124 N N . ALA B 1 108 ? 29.070 9.315 0.957 1.00 8.82 108 ALA B N 1
ATOM 2125 C CA . ALA B 1 108 ? 28.070 10.018 1.773 1.00 8.32 108 ALA B CA 1
ATOM 2126 C C . ALA B 1 108 ? 26.652 9.637 1.369 1.00 8.14 108 ALA B C 1
ATOM 2127 O O . ALA B 1 108 ? 25.792 9.427 2.236 1.00 8.42 108 ALA B O 1
ATOM 2129 N N . ALA B 1 109 ? 26.377 9.548 0.068 1.00 8.46 109 ALA B N 1
ATOM 2130 C CA . ALA B 1 109 ? 25.030 9.208 -0.360 1.00 8.57 109 ALA B CA 1
ATOM 2131 C C . ALA B 1 109 ? 24.650 7.793 0.059 1.00 8.48 109 ALA B C 1
ATOM 2132 O O . ALA B 1 109 ? 23.526 7.509 0.474 1.00 9.86 109 ALA B O 1
ATOM 2134 N N . GLU B 1 110 ? 25.553 6.845 -0.026 1.00 8.71 110 GLU B N 1
ATOM 2135 C CA . GLU B 1 110 ? 25.294 5.465 0.354 1.00 8.97 110 GLU B CA 1
ATOM 2136 C C . GLU B 1 110 ? 25.079 5.386 1.857 1.00 8.58 110 GLU B C 1
ATOM 2137 O O . GLU B 1 110 ? 24.182 4.667 2.304 1.00 9.08 110 GLU B O 1
ATOM 2148 N N . PHE B 1 111 ? 25.883 6.103 2.632 1.00 8.29 111 PHE B N 1
ATOM 2149 C CA . PHE B 1 111 ? 25.672 6.112 4.091 1.00 8.16 111 PHE B CA 1
ATOM 2150 C C . PHE B 1 111 ? 24.260 6.587 4.406 1.00 8.21 111 PHE B C 1
ATOM 2151 O O . PHE B 1 111 ? 23.583 6.085 5.309 1.00 8.85 111 PHE B O 1
ATOM 2159 N N . GLY B 1 112 ? 23.786 7.586 3.644 1.00 8.51 112 GLY B N 1
ATOM 2160 C CA . GLY B 1 112 ? 22.457 8.138 3.842 1.00 8.71 112 GLY B CA 1
ATOM 2161 C C . GLY B 1 112 ? 21.329 7.175 3.546 1.00 8.34 112 GLY B C 1
ATOM 2162 O O . GLY B 1 112 ? 20.183 7.464 3.916 1.00 9.11 112 GLY B O 1
ATOM 2163 N N . LYS B 1 113 ? 21.611 6.040 2.902 1.00 8.40 113 LYS B N 1
ATOM 2164 C CA . LYS B 1 113 ? 20.590 5.009 2.739 1.00 9.09 113 LYS B CA 1
ATOM 2165 C C . LYS B 1 113 ? 20.062 4.528 4.085 1.00 9.09 113 LYS B C 1
ATOM 2166 O O . LYS B 1 113 ? 18.954 3.988 4.135 1.00 12.04 113 LYS B O 1
ATOM 2172 N N . ILE B 1 114 ? 20.820 4.712 5.164 1.00 8.32 114 ILE B N 1
ATOM 2173 C CA . ILE B 1 114 ? 20.343 4.247 6.462 1.00 8.40 114 ILE B CA 1
ATOM 2174 C C . ILE B 1 114 ? 19.129 5.033 6.949 1.00 7.97 114 ILE B C 1
ATOM 2175 O O . ILE B 1 114 ? 18.430 4.563 7.859 1.00 8.37 114 ILE B O 1
ATOM 2180 N N . ASN B 1 115 ? 18.841 6.207 6.390 1.00 8.31 115 ASN B N 1
ATOM 2181 C CA . ASN B 1 115 ? 17.691 6.973 6.887 1.00 8.12 115 ASN B CA 1
ATOM 2182 C C . ASN B 1 115 ? 16.374 6.230 6.691 1.00 8.22 115 ASN B C 1
ATOM 2183 O O . ASN B 1 115 ? 15.476 6.346 7.537 1.00 9.26 115 ASN B O 1
ATOM 2188 N N . GLY B 1 116 ? 16.218 5.470 5.605 1.00 9.49 116 GLY B N 1
ATOM 2189 C CA . GLY B 1 116 ? 14.990 4.724 5.453 1.00 10.19 116 GLY B CA 1
ATOM 2190 C C . GLY B 1 116 ? 14.764 3.686 6.530 1.00 9.63 116 GLY B C 1
ATOM 2191 O O . GLY B 1 116 ? 13.710 3.679 7.193 1.00 10.01 116 GLY B O 1
ATOM 2192 N N . PRO B 1 117 ? 15.705 2.780 6.742 1.00 9.58 117 PRO B N 1
ATOM 2193 C CA . PRO B 1 117 ? 15.634 1.877 7.900 1.00 9.67 117 PRO B CA 1
ATOM 2194 C C . PRO B 1 117 ? 15.488 2.598 9.244 1.00 8.91 117 PRO B C 1
ATOM 2195 O O . PRO B 1 117 ? 14.706 2.100 10.066 1.00 9.29 117 PRO B O 1
ATOM 2199 N N . ILE B 1 118 ? 16.178 3.691 9.482 1.00 8.35 118 ILE B N 1
ATOM 2200 C CA . ILE B 1 118 ? 15.989 4.390 10.770 1.00 8.17 118 ILE B CA 1
ATOM 2201 C C . ILE B 1 118 ? 14.541 4.843 10.910 1.00 8.10 118 ILE B C 1
ATOM 2202 O O . ILE B 1 118 ? 13.942 4.667 11.979 1.00 8.32 118 ILE B O 1
ATOM 2207 N N . LYS B 1 119 ? 13.970 5.423 9.862 1.00 8.35 119 LYS B N 1
ATOM 2208 C CA . LYS B 1 119 ? 12.581 5.878 9.946 1.00 8.72 119 LYS B CA 1
ATOM 2209 C C . LYS B 1 119 ? 11.674 4.721 10.315 1.00 9.16 119 LYS B C 1
ATOM 2210 O O . LYS B 1 119 ? 10.760 4.876 11.137 1.00 9.05 119 LYS B O 1
ATOM 2221 N N . LYS B 1 120 ? 11.890 3.551 9.733 1.00 8.91 120 LYS B N 1
ATOM 2222 C CA . LYS B 1 120 ? 11.046 2.395 10.008 1.00 9.81 120 LYS B CA 1
ATOM 2223 C C . LYS B 1 120 ? 11.263 1.861 11.411 1.00 9.63 120 LYS B C 1
ATOM 2224 O O . LYS B 1 120 ? 10.281 1.517 12.094 1.00 10.47 120 LYS B O 1
ATOM 2230 N N . VAL B 1 121 ? 12.496 1.773 11.884 1.00 9.30 121 VAL B N 1
ATOM 2231 C CA . VAL B 1 121 ? 12.735 1.289 13.252 1.00 9.71 121 VAL B CA 1
ATOM 2232 C C . VAL B 1 121 ? 12.138 2.272 14.250 1.00 9.20 121 VAL B C 1
ATOM 2233 O O . VAL B 1 121 ? 11.511 1.879 15.239 1.00 10.22 121 VAL B O 1
ATOM 2237 N N . LEU B 1 122 ? 12.308 3.570 14.009 1.00 8.79 122 LEU B N 1
ATOM 2238 C CA . LEU B 1 122 ? 11.669 4.557 14.884 1.00 8.60 122 LEU B CA 1
ATOM 2239 C C . LEU B 1 122 ? 10.170 4.368 14.943 1.00 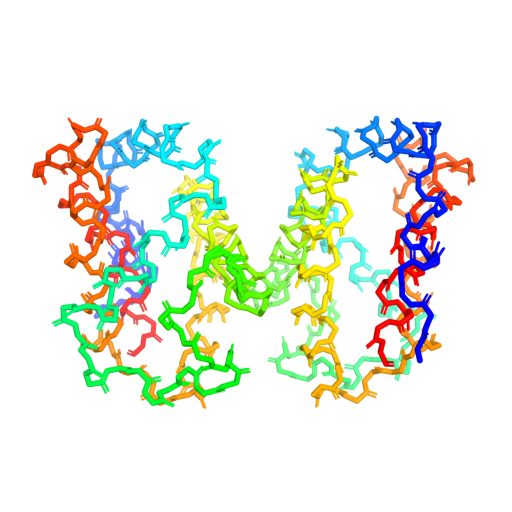9.07 122 LEU B C 1
ATOM 2240 O O . LEU B 1 122 ? 9.535 4.369 15.999 1.00 9.35 122 LEU B O 1
ATOM 2245 N N . ALA B 1 123 ? 9.560 4.204 13.768 1.00 9.31 123 ALA B N 1
ATOM 2246 C CA . ALA B 1 123 ? 8.106 4.081 13.701 1.00 10.97 123 ALA B CA 1
ATOM 2247 C C . ALA B 1 123 ? 7.625 2.808 14.390 1.00 10.54 123 ALA B C 1
ATOM 2248 O O . ALA B 1 123 ? 6.473 2.767 14.856 1.00 11.47 123 ALA B O 1
ATOM 2250 N N . SER B 1 124 ? 8.458 1.774 14.469 1.00 11.57 124 SER B N 1
ATOM 2251 C CA . SER B 1 124 ? 8.086 0.549 15.179 1.00 12.43 124 SER B CA 1
ATOM 2252 C C . SER B 1 124 ? 7.842 0.808 16.663 1.00 12.23 124 SER B C 1
ATOM 2253 O O . SER B 1 124 ? 7.180 -0.021 17.307 1.00 14.28 124 SER B O 1
ATOM 2256 N N . LYS B 1 125 ? 8.344 1.896 17.205 1.00 11.11 125 LYS B N 1
ATOM 2257 C CA . LYS B 1 125 ? 8.115 2.311 18.588 1.00 11.32 125 LYS B CA 1
ATOM 2258 C C . LYS B 1 125 ? 7.377 3.651 18.627 1.00 10.29 125 LYS B C 1
ATOM 2259 O O . LYS B 1 125 ? 7.404 4.367 19.625 1.00 11.00 125 LYS B O 1
ATOM 2265 N N . ASN B 1 126 ? 6.715 3.964 17.517 1.00 9.93 126 ASN B N 1
ATOM 2266 C CA . ASN B 1 126 ? 5.813 5.112 17.358 1.00 10.23 126 ASN B CA 1
ATOM 2267 C C . ASN B 1 126 ? 6.515 6.461 17.477 1.00 9.67 126 ASN B C 1
ATOM 2268 O O . ASN B 1 126 ? 5.904 7.465 17.845 1.00 10.89 126 ASN B O 1
ATOM 2273 N N . PHE B 1 127 ? 7.798 6.490 17.146 1.00 9.46 127 PHE B N 1
ATOM 2274 C CA . PHE B 1 127 ? 8.512 7.735 16.905 1.00 9.23 127 PHE B CA 1
ATOM 2275 C C . PHE B 1 127 ? 8.381 8.097 15.431 1.00 9.47 127 PHE B C 1
ATOM 2276 O O . PHE B 1 127 ? 8.928 7.397 14.575 1.00 10.31 127 PHE B O 1
ATOM 2284 N N . GLY B 1 128 ? 7.651 9.172 15.165 1.00 9.38 128 GLY B N 1
ATOM 2285 C CA . GLY B 1 128 ? 7.274 9.510 13.810 1.00 9.78 128 GLY B CA 1
ATOM 2286 C C . GLY B 1 128 ? 8.239 10.443 13.111 1.00 9.08 128 GLY B C 1
ATOM 2287 O O . GLY B 1 128 ? 9.428 10.512 13.425 1.00 9.20 128 GLY B O 1
ATOM 2288 N N . ASP B 1 129 ? 7.720 11.181 12.139 1.00 9.53 129 ASP B N 1
ATOM 2289 C CA . ASP B 1 129 ? 8.558 11.898 11.191 1.00 10.02 129 ASP B CA 1
ATOM 2290 C C . ASP B 1 129 ? 9.460 12.921 11.873 1.00 9.71 129 ASP B C 1
ATOM 2291 O O . ASP B 1 129 ? 10.594 13.107 11.409 1.00 9.78 129 ASP B O 1
ATOM 2296 N N . LYS B 1 130 ? 9.037 13.595 12.937 1.00 9.37 130 LYS B N 1
ATOM 2297 C CA . LYS B 1 130 ? 9.927 14.544 13.586 1.00 9.37 130 LYS B CA 1
ATOM 2298 C C . LYS B 1 130 ? 11.217 13.872 14.032 1.00 8.51 130 LYS B C 1
ATOM 2299 O O . LYS B 1 130 ? 12.323 14.408 13.908 1.00 9.06 130 LYS B O 1
ATOM 2305 N N . TYR B 1 131 ? 11.067 12.663 14.570 1.00 8.52 131 TYR B N 1
ATOM 2306 C CA . TYR B 1 131 ? 12.201 11.900 15.071 1.00 8.37 131 TYR B CA 1
ATOM 2307 C C . TYR B 1 131 ? 13.062 11.391 13.919 1.00 8.14 131 TYR B C 1
ATOM 2308 O O . TYR B 1 131 ? 14.295 11.431 14.010 1.00 8.27 131 TYR B O 1
ATOM 2317 N N . ALA B 1 132 ? 12.443 10.919 12.848 1.00 8.40 132 ALA B N 1
ATOM 2318 C CA . ALA B 1 132 ? 13.229 10.509 11.684 1.00 8.47 132 ALA B CA 1
ATOM 2319 C C . ALA B 1 132 ? 14.055 11.670 11.156 1.00 8.55 132 ALA B C 1
ATOM 2320 O O . ALA B 1 132 ? 15.219 11.518 10.784 1.00 8.55 132 ALA B O 1
ATOM 2322 N N . ASN B 1 133 ? 13.444 12.856 11.123 1.00 8.78 133 ASN B N 1
ATOM 2323 C CA . ASN B 1 133 ? 14.151 14.050 10.649 1.00 9.40 133 ASN B CA 1
ATOM 2324 C C . ASN B 1 133 ? 15.324 14.398 11.567 1.00 8.85 133 ASN B C 1
ATOM 2325 O O . ASN B 1 133 ? 16.402 14.775 11.090 1.00 9.59 133 ASN B O 1
ATOM 2330 N N . ALA B 1 134 ? 15.148 14.276 12.877 1.00 8.78 134 ALA B N 1
ATOM 2331 C CA . ALA B 1 134 ? 16.246 14.534 13.812 1.00 8.87 134 ALA B CA 1
ATOM 2332 C C . ALA B 1 134 ? 17.399 13.574 13.567 1.00 7.99 134 ALA B C 1
ATOM 2333 O O . ALA B 1 134 ? 18.566 13.965 13.519 1.00 8.45 134 ALA B O 1
ATOM 2335 N N . TRP B 1 135 ? 17.077 12.284 13.410 1.00 8.00 135 TRP B N 1
ATOM 2336 C CA . TRP B 1 135 ? 18.120 11.297 13.122 1.00 8.08 135 TRP B CA 1
ATOM 2337 C C . TRP B 1 135 ? 18.792 11.575 11.782 1.00 7.69 135 TRP B C 1
ATOM 2338 O O . TRP B 1 135 ? 20.007 11.347 11.685 1.00 8.29 135 TRP B O 1
ATOM 2349 N N . ALA B 1 136 ? 18.055 12.049 10.777 1.00 7.78 136 ALA B N 1
ATOM 2350 C CA . ALA B 1 136 ? 18.714 12.395 9.520 1.00 8.19 136 ALA B CA 1
ATOM 2351 C C . ALA B 1 136 ? 19.729 13.514 9.717 1.00 8.14 136 ALA B C 1
ATOM 2352 O O . ALA B 1 136 ? 20.754 13.542 9.023 1.00 8.69 136 ALA B O 1
ATOM 2354 N N . LYS B 1 137 ? 19.484 14.445 10.644 1.00 8.25 137 LYS B N 1
ATOM 2355 C CA . LYS B 1 137 ? 20.465 15.487 10.927 1.00 8.56 137 LYS B CA 1
ATOM 2356 C C . LYS B 1 137 ? 21.723 14.895 11.531 1.00 8.24 137 LYS B C 1
ATOM 2357 O O . LYS B 1 137 ? 22.832 15.336 11.229 1.00 9.37 137 LYS B O 1
ATOM 2363 N N . LEU B 1 138 ? 21.607 13.886 12.399 1.00 8.07 138 LEU B N 1
ATOM 2364 C CA . LEU B 1 138 ? 22.780 13.233 12.967 1.00 8.06 138 LEU B CA 1
ATOM 2365 C C . LEU B 1 138 ? 23.510 12.422 11.892 1.00 8.08 138 LEU B C 1
ATOM 2366 O O . LEU B 1 138 ? 24.742 12.484 11.816 1.00 8.46 138 LEU B O 1
ATOM 2371 N N . VAL B 1 139 ? 22.775 11.679 11.069 1.00 7.79 139 VAL B N 1
ATOM 2372 C CA . VAL B 1 139 ? 23.379 10.982 9.926 1.00 7.95 139 VAL B CA 1
ATOM 2373 C C . VAL B 1 139 ? 24.160 11.972 9.067 1.00 8.17 139 VAL B C 1
ATOM 2374 O O . VAL B 1 139 ? 25.244 11.652 8.563 1.00 8.45 139 VAL B O 1
ATOM 2378 N N . ALA B 1 140 ? 23.625 13.181 8.896 1.00 8.16 140 ALA B N 1
ATOM 2379 C CA . ALA B 1 140 ? 24.289 14.167 8.035 1.00 8.44 140 ALA B CA 1
ATOM 2380 C C . ALA B 1 140 ? 25.593 14.656 8.643 1.00 8.29 140 ALA B C 1
ATOM 2381 O O . ALA B 1 140 ? 26.465 15.122 7.891 1.00 8.70 140 ALA B O 1
ATOM 2383 N N . VAL B 1 141 ? 25.784 14.572 9.955 1.00 8.45 141 VAL B N 1
ATOM 2384 C CA . VAL B 1 141 ? 27.083 14.903 10.537 1.00 9.05 141 VAL B CA 1
ATOM 2385 C C . VAL B 1 141 ? 28.117 13.895 10.035 1.00 8.84 141 VAL B C 1
ATOM 2386 O O . VAL B 1 141 ? 29.237 14.249 9.668 1.00 9.19 141 VAL B O 1
ATOM 2390 N N . VAL B 1 142 ? 27.744 12.602 10.003 1.00 8.50 142 VAL B N 1
ATOM 2391 C CA . VAL B 1 142 ? 28.655 11.592 9.450 1.00 8.90 142 VAL B CA 1
ATOM 2392 C C . VAL B 1 142 ? 28.848 11.846 7.957 1.00 8.29 142 VAL B C 1
ATOM 2393 O O . VAL B 1 142 ? 29.963 11.736 7.439 1.00 9.06 142 VAL B O 1
ATOM 2397 N N . GLN B 1 143 ? 27.784 12.189 7.237 1.00 8.15 143 GLN B N 1
ATOM 2398 C CA . GLN B 1 143 ? 27.929 12.434 5.797 1.00 8.43 143 GLN B CA 1
ATOM 2399 C C . GLN B 1 143 ? 28.913 13.573 5.530 1.00 8.43 143 GLN B C 1
ATOM 2400 O O . GLN B 1 143 ? 29.621 13.534 4.516 1.00 8.89 143 GLN B O 1
ATOM 2406 N N . ALA B 1 144 ? 28.984 14.569 6.396 1.00 8.60 144 ALA B N 1
ATOM 2407 C CA . ALA B 1 144 ? 29.933 15.663 6.252 1.00 9.13 144 ALA B CA 1
ATOM 2408 C C . ALA B 1 144 ? 31.376 15.182 6.326 1.00 9.47 144 ALA B C 1
ATOM 2409 O O . ALA B 1 144 ? 32.282 15.868 5.814 1.00 10.95 144 ALA B O 1
ATOM 2411 N N . ALA B 1 145 ? 31.602 14.037 6.959 1.00 9.51 145 ALA B N 1
ATOM 2412 C CA . ALA B 1 145 ? 32.937 13.452 7.061 1.00 10.87 145 ALA B CA 1
ATOM 2413 C C . ALA B 1 145 ? 33.233 12.472 5.927 1.00 10.86 145 ALA B C 1
ATOM 2414 O O . ALA B 1 145 ? 34.348 11.939 5.877 1.00 14.12 145 ALA B O 1
ATOM 2416 N N . LEU B 1 146 ? 32.284 12.207 5.019 1.00 10.60 146 LEU B N 1
ATOM 2417 C CA . LEU B 1 146 ? 32.418 11.215 3.969 1.00 11.13 146 LEU B CA 1
ATOM 2418 C C . LEU B 1 146 ? 32.517 11.852 2.583 1.00 12.64 146 LEU B C 1
ATOM 2419 O O . LEU B 1 146 ? 32.371 13.080 2.454 0.75 13.09 146 LEU B O 1
#

Sequence (292 aa):
PSVYDDAAAAQLTADVKKDLRDSWKVIGSDKKGNGVALMTTLFADNQETIGYFKRLGDVSQGMANDKLRGHSITLMYALQNFIDQLDNPDDLVCVVEKFAVNHITRKISAAEFGKINGPIKKVLASKNFGDKYANNAWAKLVAVVQAALPPSSVVYYDDAAAAAAQQLLTADVKKDLRDSWKVIGSDKKGNGVALMTTLFADNQETIGYFKRLGDVSQGMMAANNDKLRGHSITLMYALQNFIDQLDNPDDLVCVVEKFAVNHITRKISAAEFGKINGPIKKVLASKNFGDKYANAWAKLVAVVQAAL

B-factor: mean 14.87, std 8.0, range [6.75, 104.36]

Radius of gyration: 18.84 Å; Cα contacts (8 Å, |Δi|>4): 374; chains: 2; bounding box: 51×46×48 Å

Solvent-accessible surface area: 13673 Å² total; per-residue (Å²): 170,82,9,127,105,18,10,75,95,16,72,76,116,19,48,125,27,0,88,57,0,14,168,63,7,9,91,68,36,68,23,7,0,9,37,7,2,50,27,14,9,64,75,20,125,112,7,62,51,91,43,168,94,8,50,77,11,101,99,9,79,85,9,86,108,0,19,0,35,0,2,21,47,0,10,16,27,36,0,10,9,67,20,10,114,53,82,85,6,3,5,7,0,0,67,38,30,0,47,39,60,80,90,120,165,22,53,40,79,40,38,17,58,25,42,39,2,13,92,114,10,5,58,81,92,141,30,37,87,124,37,6,81,4,8,34,75,3,11,37,0,4,46,30,12,59,161,55,14,102,78,20,9,76,92,13,72,79,109,14,38,117,13,0,80,36,0,11,150,58,9,8,89,66,33,72,23,14,0,9,41,7,2,61,26,14,13,62,67,29,112,108,9,70,54,110,47,175,95,6,48,74,9,94,90,18,85,85,17,80,113,0,16,0,31,0,1,19,44,3,10,13,28,36,0,9,11,75,21,5,90,57,62,75,6,1,16,7,0,0,68,38,32,0,40,42,58,85,96,139,173,27,50,30,80,44,40,15,60,26,46,37,1,14,106,113,12,4,54,75,100,141,30,38,91,118,43,11,89,4,8,34,73,4,10,39,0,4,48,43,16,61

CATH classification: 1.10.490.10

Nearest PDB structures (foldseek):
  3g46-assembly1_A  TM=1.007E+00  e=1.101E-19  Anadara inaequivalvis
  3ugy-assembly1_A  TM=1.005E+00  e=5.024E-19  Anadara inaequivalvis
  3uhg-assembly1_A  TM=1.005E+00  e=8.199E-19  Anadara inaequivalvis
  1jzl-assembly1_A  TM=1.005E+00  e=8.610E-19  Anadara inaequivalvis
  2r4w-assembly1_A  TM=1.004E+00  e=8.199E-19  Anadara inaequivalvis

Secondary structure (DSSP, 8-state):
--HHHHHHT--HHHHHHHHHHHHHHGGGHHHHHHHHHHHHHHH-GGGGGGGGGG--GGGGGG-HHHHHHHHHHHHHHHHHHHTTT-HHHHHHHHHHHHHHHHHTT--HHHHGGGHHHHHHHHHHTT--HHHHHHHHHHHHHHHHH-/--HHHHHTT--HHHHHHHHHHHHHHTT-HHHHHHHHHHHHHHH-GGGGGGGGGG--TTSGGG-HHHHHHHHHHHHHHHHHHHTTT-HHHHHHHHHHHHHHHHTTT--HHHHGGGHHHHHHHHHHTT--HHHHHHHHHHHHHHHHT-